Protein AF-A0A2H0XYW6-F1 (afdb_monomer)

Structure (mmCIF, N/CA/C/O backbone):
data_AF-A0A2H0XYW6-F1
#
_entry.id   AF-A0A2H0XY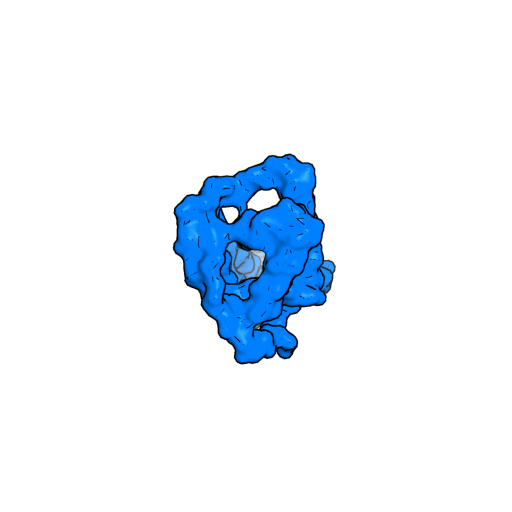W6-F1
#
loop_
_atom_site.group_PDB
_atom_site.id
_atom_site.type_symbol
_atom_site.label_atom_id
_atom_site.label_alt_id
_atom_site.label_comp_id
_atom_site.label_asym_id
_atom_site.label_entity_id
_atom_site.label_seq_id
_atom_site.pdbx_PDB_ins_code
_atom_site.Cartn_x
_atom_site.Cartn_y
_atom_site.Cartn_z
_atom_site.occupancy
_atom_site.B_iso_or_equiv
_atom_site.auth_seq_id
_atom_site.auth_comp_id
_atom_site.auth_asym_id
_atom_site.auth_atom_id
_atom_site.pdbx_PDB_model_num
ATOM 1 N N . MET A 1 1 ? -9.346 16.742 2.766 1.00 38.97 1 MET A N 1
ATOM 2 C CA . MET A 1 1 ? -9.693 15.310 2.895 1.00 38.97 1 MET A CA 1
ATOM 3 C C . MET A 1 1 ? -10.169 14.685 1.580 1.00 38.97 1 MET A C 1
ATOM 5 O O . MET A 1 1 ? -9.593 13.683 1.195 1.00 38.97 1 MET A O 1
ATOM 9 N N . LYS A 1 2 ? -11.076 15.315 0.807 1.00 29.72 2 LYS A N 1
ATOM 10 C CA . LYS A 1 2 ? -11.493 14.816 -0.529 1.00 29.72 2 LYS A CA 1
ATOM 11 C C . LYS A 1 2 ? -10.371 14.667 -1.575 1.00 29.72 2 LYS A C 1
ATOM 13 O O . LYS A 1 2 ? -10.446 13.784 -2.412 1.00 29.72 2 LYS A O 1
ATOM 18 N N . MET A 1 3 ? -9.311 15.482 -1.517 1.00 28.27 3 MET A N 1
ATOM 19 C CA . MET A 1 3 ? -8.249 15.471 -2.540 1.00 28.27 3 MET A CA 1
ATOM 20 C C . MET A 1 3 ? -7.348 14.225 -2.510 1.00 28.27 3 MET A C 1
ATOM 22 O O . MET A 1 3 ? -6.860 13.827 -3.558 1.00 28.27 3 MET A O 1
ATOM 26 N N . THR A 1 4 ? -7.118 13.604 -1.349 1.00 33.38 4 THR A N 1
ATOM 27 C CA . THR A 1 4 ? -6.230 12.432 -1.203 1.00 33.38 4 THR A CA 1
ATOM 28 C C . THR A 1 4 ? -6.971 11.106 -1.377 1.00 33.38 4 THR A C 1
ATOM 30 O O . THR A 1 4 ? -6.433 10.198 -2.007 1.00 33.38 4 THR A O 1
ATOM 33 N N . GLU A 1 5 ? -8.231 11.021 -0.934 1.00 36.78 5 GLU A N 1
ATOM 34 C CA . GLU A 1 5 ? -9.111 9.888 -1.260 1.00 36.78 5 GLU A CA 1
ATOM 35 C C . GLU A 1 5 ? -9.434 9.826 -2.759 1.00 36.78 5 GLU A C 1
ATOM 37 O O . GLU A 1 5 ? -9.420 8.737 -3.334 1.00 36.78 5 GLU A O 1
ATOM 42 N N . ASP A 1 6 ? -9.638 10.974 -3.422 1.00 36.78 6 ASP A N 1
ATOM 43 C CA . ASP A 1 6 ? -9.831 11.013 -4.878 1.00 36.78 6 ASP A CA 1
ATOM 44 C C . ASP A 1 6 ? -8.567 10.602 -5.641 1.00 36.78 6 ASP 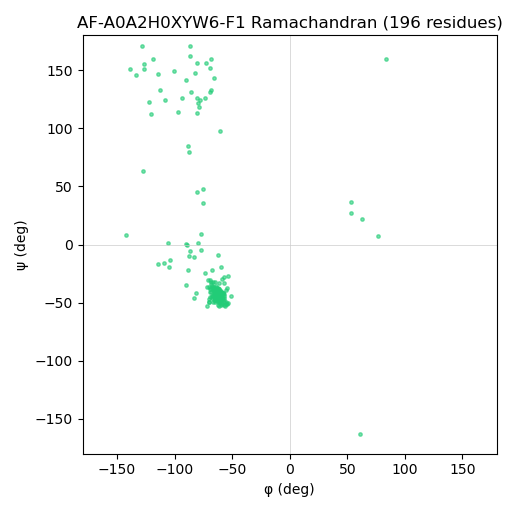A C 1
ATOM 46 O O . ASP A 1 6 ? -8.668 9.987 -6.698 1.00 36.78 6 ASP A O 1
ATOM 50 N N . ILE A 1 7 ? -7.369 10.890 -5.126 1.00 41.97 7 ILE A N 1
ATOM 51 C CA . ILE A 1 7 ? -6.126 10.465 -5.779 1.00 41.97 7 ILE A CA 1
ATOM 52 C C . ILE A 1 7 ? -5.969 8.942 -5.671 1.00 41.97 7 ILE A C 1
ATOM 54 O O . ILE A 1 7 ? -5.797 8.292 -6.695 1.00 41.97 7 ILE A O 1
ATOM 58 N N . GLY A 1 8 ? -6.118 8.344 -4.485 1.00 40.03 8 GLY A N 1
ATOM 59 C CA . GLY A 1 8 ? -5.972 6.892 -4.309 1.00 40.03 8 GLY A CA 1
ATOM 60 C C . GLY A 1 8 ? -7.069 6.061 -4.992 1.00 40.03 8 GLY A C 1
ATOM 61 O O . GLY A 1 8 ? -6.768 5.082 -5.675 1.00 40.03 8 GLY A O 1
ATOM 62 N N . LYS A 1 9 ? -8.345 6.460 -4.864 1.00 42.50 9 LYS A N 1
ATOM 63 C CA . LYS A 1 9 ? -9.491 5.708 -5.416 1.00 42.50 9 LYS A CA 1
ATOM 64 C C . LYS A 1 9 ? -9.860 6.075 -6.859 1.00 42.50 9 LYS A C 1
ATOM 66 O O . LYS A 1 9 ? -10.474 5.237 -7.518 1.00 42.50 9 LYS A O 1
ATOM 71 N N . ASN A 1 10 ? -9.505 7.258 -7.384 1.00 42.50 10 ASN A N 1
ATOM 72 C CA . ASN A 1 10 ? -9.762 7.610 -8.795 1.00 42.50 10 ASN A CA 1
ATOM 73 C C . ASN A 1 10 ? -8.524 7.554 -9.707 1.00 42.50 10 ASN A C 1
ATOM 75 O O . ASN A 1 10 ? -8.720 7.513 -10.919 1.00 42.50 10 ASN A O 1
ATOM 79 N N . MET A 1 11 ? -7.279 7.466 -9.204 1.00 46.41 11 MET A N 1
ATOM 80 C CA . MET A 1 11 ? -6.125 7.159 -10.081 1.00 46.41 11 MET A CA 1
ATOM 81 C C . MET A 1 11 ? -6.162 5.733 -10.646 1.00 46.41 11 MET A C 1
ATOM 83 O O . MET A 1 11 ? -5.540 5.472 -11.672 1.00 46.41 11 MET A O 1
ATOM 87 N N . LEU A 1 12 ? -6.882 4.817 -9.990 1.00 45.91 12 LEU A N 1
ATOM 88 C CA . LEU A 1 12 ? -6.867 3.384 -10.297 1.00 45.91 12 LEU A CA 1
ATOM 89 C C . LEU A 1 12 ? -8.126 2.878 -11.019 1.00 45.91 12 LEU A C 1
ATOM 91 O O . LEU A 1 12 ? -8.211 1.683 -11.301 1.00 45.91 12 LEU A O 1
ATOM 95 N N . ARG A 1 13 ? -9.113 3.733 -11.337 1.00 43.59 13 ARG A N 1
ATOM 96 C CA . ARG A 1 13 ? -10.310 3.265 -12.061 1.00 43.59 13 ARG A CA 1
ATOM 97 C C . ARG A 1 13 ? -10.004 3.113 -13.556 1.00 43.59 13 ARG A C 1
ATOM 99 O O . ARG A 1 13 ? -9.732 4.117 -14.214 1.00 43.59 13 ARG A O 1
ATOM 106 N N . PRO A 1 14 ? -10.110 1.904 -14.137 1.00 41.88 14 PRO A N 1
ATOM 107 C CA . PRO A 1 14 ? -9.799 1.658 -15.541 1.00 41.88 14 PRO A CA 1
ATOM 108 C C . PRO A 1 14 ? -10.948 2.067 -16.478 1.00 41.88 14 PRO A C 1
ATOM 110 O O . PRO A 1 14 ? -11.309 1.313 -17.377 1.00 41.88 14 PRO A O 1
ATOM 113 N N . ASN A 1 15 ? -11.557 3.242 -16.292 1.00 41.22 15 ASN A N 1
ATOM 114 C CA . ASN A 1 15 ? -12.785 3.552 -17.028 1.00 41.22 15 ASN A CA 1
ATOM 115 C C . ASN A 1 15 ? -12.591 4.086 -18.452 1.00 41.22 15 ASN A C 1
ATOM 117 O O . ASN A 1 15 ? -13.570 4.088 -19.186 1.00 41.22 15 ASN A O 1
ATOM 121 N N . GLU A 1 16 ? -11.382 4.452 -18.905 1.00 47.38 16 GLU A N 1
ATOM 122 C CA . GLU A 1 16 ? -11.255 5.052 -20.253 1.00 47.38 16 GLU A CA 1
ATOM 123 C C . GLU A 1 16 ? -10.027 4.669 -21.095 1.00 47.38 16 GLU A C 1
ATOM 125 O O . GLU A 1 16 ? -9.845 5.213 -22.182 1.00 47.38 16 GLU A O 1
ATOM 130 N N . ILE A 1 17 ? -9.187 3.706 -20.697 1.00 50.59 17 ILE A N 1
ATOM 131 C CA . ILE A 1 17 ? -7.927 3.456 -21.432 1.00 50.59 17 ILE A CA 1
ATOM 132 C C . ILE A 1 17 ? -7.781 1.991 -21.836 1.00 50.59 17 ILE A C 1
ATOM 134 O O . ILE A 1 17 ? -6.847 1.292 -21.461 1.00 50.59 17 ILE A O 1
ATOM 138 N N . ILE A 1 18 ? -8.699 1.511 -22.679 1.00 48.53 18 ILE A N 1
ATOM 139 C CA . ILE A 1 18 ? -8.495 0.253 -23.407 1.00 48.53 18 ILE A CA 1
ATOM 140 C C . ILE A 1 18 ? -7.765 0.571 -24.714 1.00 48.53 18 ILE A C 1
ATOM 142 O O . ILE A 1 18 ? -8.356 0.690 -25.789 1.00 48.53 18 ILE A O 1
ATOM 146 N N . GLY A 1 19 ? -6.435 0.653 -24.638 1.00 52.69 19 GLY A N 1
ATOM 147 C CA . GLY A 1 19 ? -5.577 0.496 -25.810 1.00 52.69 19 GLY A CA 1
ATOM 148 C C . GLY A 1 19 ? -5.793 -0.905 -26.397 1.00 52.69 19 GLY A C 1
ATOM 149 O O . GLY A 1 19 ? -5.241 -1.896 -25.906 1.00 52.69 19 GLY A O 1
ATOM 150 N N . LYS A 1 20 ? -6.634 -1.010 -27.437 1.00 56.12 20 LYS A N 1
ATOM 151 C CA . LYS A 1 20 ? -7.154 -2.284 -27.983 1.00 56.12 20 LYS A CA 1
ATOM 152 C C . LYS A 1 20 ? -6.091 -3.237 -28.557 1.00 56.12 20 LYS A C 1
ATOM 154 O O . LYS A 1 20 ? -6.419 -4.378 -28.863 1.00 56.12 20 LYS A O 1
ATOM 159 N N . ARG A 1 21 ? -4.821 -2.830 -28.701 1.00 75.50 21 ARG A N 1
ATOM 160 C CA . ARG A 1 21 ? -3.745 -3.696 -29.226 1.00 75.50 21 ARG A CA 1
ATOM 161 C C . ARG A 1 21 ? -2.617 -3.870 -28.210 1.00 75.50 21 ARG A C 1
ATOM 163 O O . ARG A 1 21 ? -1.879 -2.930 -27.917 1.00 75.50 21 ARG A O 1
ATOM 170 N N . SER A 1 22 ? -2.491 -5.093 -27.705 1.00 85.19 22 SER A N 1
ATOM 171 C CA . SER A 1 22 ? -1.389 -5.525 -26.845 1.00 85.19 22 SER A CA 1
ATOM 172 C C . SER A 1 22 ? -0.164 -5.899 -27.685 1.00 85.19 22 SER A C 1
ATOM 174 O O . SER A 1 22 ? -0.299 -6.398 -28.802 1.00 85.19 22 SER A O 1
ATOM 176 N N . VAL A 1 23 ? 1.032 -5.680 -27.147 1.00 90.81 23 VAL A N 1
ATOM 177 C CA . VAL A 1 23 ? 2.312 -6.067 -27.753 1.00 90.81 23 VAL A CA 1
ATOM 178 C C . VAL A 1 23 ? 3.200 -6.742 -26.719 1.00 90.81 23 VAL A C 1
ATOM 180 O O . VAL A 1 23 ? 3.177 -6.390 -25.540 1.00 90.81 23 VAL A O 1
ATOM 183 N N . ARG A 1 24 ? 3.992 -7.720 -27.167 1.00 92.19 24 ARG A N 1
ATOM 184 C CA . ARG A 1 24 ? 5.085 -8.283 -26.373 1.00 92.19 24 ARG A CA 1
ATOM 185 C C . ARG A 1 24 ? 6.323 -7.426 -26.575 1.00 92.19 24 ARG A C 1
ATOM 187 O O . ARG A 1 24 ? 6.695 -7.141 -27.709 1.00 92.19 24 ARG A O 1
ATOM 194 N N . THR A 1 25 ? 6.961 -7.044 -25.483 1.00 93.50 25 THR A N 1
ATOM 195 C CA . THR A 1 25 ? 8.241 -6.337 -25.503 1.00 93.50 25 THR A CA 1
ATOM 196 C C . THR A 1 25 ? 9.138 -6.895 -24.411 1.00 93.50 25 THR A C 1
ATOM 198 O O . THR A 1 25 ? 8.652 -7.382 -23.388 1.00 93.50 25 THR A O 1
ATOM 201 N N . THR A 1 26 ? 10.444 -6.831 -24.630 1.00 95.19 26 THR A N 1
ATOM 202 C CA . THR A 1 26 ? 11.446 -7.278 -23.665 1.00 95.19 26 THR A CA 1
ATOM 203 C C . THR A 1 26 ? 12.215 -6.075 -23.147 1.00 95.19 26 THR A C 1
ATOM 205 O O . THR A 1 26 ? 12.668 -5.240 -23.934 1.00 95.19 26 THR A O 1
ATOM 208 N N . PHE A 1 27 ? 12.364 -6.013 -21.828 1.00 95.31 27 PHE A N 1
ATOM 209 C CA . PHE A 1 27 ? 13.192 -5.031 -21.140 1.00 95.31 27 PHE A CA 1
ATOM 210 C C . PHE A 1 27 ? 14.365 -5.725 -20.458 1.00 95.31 27 PHE A C 1
ATOM 212 O O . PHE A 1 27 ? 14.227 -6.860 -19.981 1.00 95.31 27 PHE A O 1
ATOM 219 N N . LYS A 1 28 ? 15.508 -5.041 -20.395 1.00 96.56 28 LYS A N 1
ATOM 220 C CA . LYS A 1 28 ? 16.551 -5.385 -19.428 1.00 96.56 28 LYS A CA 1
ATOM 221 C C . LYS A 1 28 ? 16.190 -4.784 -18.076 1.00 96.56 28 LYS A C 1
ATOM 223 O O . LYS A 1 28 ? 15.935 -3.586 -17.980 1.00 96.56 28 LYS A O 1
ATOM 228 N N . ILE A 1 29 ? 16.149 -5.611 -17.044 1.00 95.75 29 ILE A N 1
ATOM 229 C CA . ILE A 1 29 ? 15.752 -5.212 -15.697 1.00 95.75 29 ILE A CA 1
ATOM 230 C C . ILE A 1 29 ? 16.815 -5.602 -14.678 1.00 95.75 29 ILE A C 1
ATOM 232 O O . ILE A 1 29 ? 17.593 -6.531 -14.906 1.00 95.75 29 ILE A O 1
ATOM 236 N N . SER A 1 30 ? 16.836 -4.885 -13.564 1.00 95.00 30 SER A N 1
ATOM 237 C CA . SER A 1 30 ? 17.577 -5.269 -12.370 1.00 95.00 30 SER A CA 1
ATOM 238 C C . SER A 1 30 ? 16.764 -6.185 -11.466 1.00 95.00 30 SER A C 1
ATOM 240 O O . SER A 1 30 ? 15.556 -6.372 -11.646 1.00 95.00 30 SER A O 1
ATOM 242 N N . GLU A 1 31 ? 17.432 -6.737 -10.457 1.00 94.25 31 GLU A N 1
ATOM 243 C CA . GLU A 1 31 ? 16.782 -7.527 -9.410 1.00 94.25 31 GLU A CA 1
ATOM 244 C C . GLU A 1 31 ? 15.784 -6.691 -8.604 1.00 94.25 31 GLU A C 1
ATOM 246 O O . GLU A 1 31 ? 14.660 -7.130 -8.383 1.00 94.25 31 GLU A O 1
ATOM 251 N N . ILE A 1 32 ? 16.142 -5.441 -8.286 1.00 92.94 32 ILE A N 1
ATOM 252 C CA . ILE A 1 32 ? 15.278 -4.501 -7.556 1.00 92.94 32 ILE A CA 1
ATOM 253 C C . ILE A 1 32 ? 13.967 -4.277 -8.314 1.00 92.94 32 ILE A C 1
ATOM 255 O O . ILE A 1 32 ? 12.884 -4.314 -7.727 1.00 92.94 32 ILE A O 1
ATOM 259 N N . THR A 1 33 ? 14.043 -4.074 -9.630 1.00 94.94 33 THR A N 1
ATOM 260 C CA . THR A 1 33 ? 12.856 -3.919 -10.479 1.00 94.94 33 THR A CA 1
ATOM 261 C C . THR A 1 33 ? 12.040 -5.201 -10.542 1.00 94.94 33 THR A C 1
ATOM 263 O O . THR A 1 33 ? 10.813 -5.142 -10.492 1.00 94.94 33 THR A O 1
ATOM 266 N N . GLU A 1 34 ? 12.688 -6.362 -10.648 1.00 95.00 34 GLU A N 1
ATOM 267 C CA . GLU A 1 34 ? 11.990 -7.647 -10.657 1.00 95.00 34 GLU A CA 1
ATOM 268 C C . GLU A 1 34 ? 11.187 -7.862 -9.369 1.00 95.00 34 GLU A C 1
ATOM 270 O O . GLU A 1 34 ? 10.008 -8.217 -9.433 1.00 95.00 34 GLU A O 1
ATOM 275 N N . ASP A 1 35 ? 11.794 -7.598 -8.217 1.00 94.19 35 ASP A N 1
ATOM 276 C CA . ASP A 1 35 ? 11.129 -7.736 -6.925 1.00 94.19 35 ASP A CA 1
ATOM 277 C C . ASP A 1 35 ? 10.057 -6.667 -6.722 1.00 94.19 35 ASP A C 1
ATOM 279 O O . ASP A 1 35 ? 8.966 -6.972 -6.242 1.00 94.19 35 ASP A O 1
ATOM 283 N N . SER A 1 36 ? 10.294 -5.445 -7.200 1.00 93.88 36 SER A N 1
ATOM 284 C CA . SER A 1 36 ? 9.285 -4.385 -7.183 1.00 93.88 36 SER A CA 1
ATOM 285 C C . SER A 1 36 ? 8.046 -4.763 -7.992 1.00 93.88 36 SER A C 1
ATOM 287 O O . SER A 1 36 ? 6.933 -4.599 -7.502 1.00 93.88 36 SER A O 1
ATOM 289 N N . LEU A 1 37 ? 8.213 -5.340 -9.189 1.00 93.44 37 LEU A N 1
ATOM 290 C CA . LEU A 1 37 ? 7.092 -5.840 -9.994 1.00 93.44 37 LEU A CA 1
ATOM 291 C C . LEU A 1 37 ? 6.312 -6.938 -9.266 1.00 93.44 37 LEU A C 1
ATOM 293 O O . LEU A 1 37 ? 5.083 -6.916 -9.282 1.00 93.44 37 LEU A O 1
ATOM 297 N N . LYS A 1 38 ? 7.001 -7.891 -8.620 1.00 92.81 38 LYS A N 1
ATOM 298 C CA . LYS A 1 38 ? 6.335 -8.945 -7.835 1.00 92.81 38 LYS A CA 1
ATOM 299 C C . LYS A 1 38 ? 5.497 -8.337 -6.712 1.00 92.81 38 LYS A C 1
ATOM 301 O O . LYS A 1 38 ? 4.337 -8.715 -6.558 1.00 92.81 38 LYS A O 1
ATOM 306 N N . THR A 1 39 ? 6.064 -7.390 -5.966 1.00 91.44 39 THR A N 1
ATOM 307 C CA . THR A 1 39 ? 5.374 -6.708 -4.866 1.00 91.44 39 THR A CA 1
ATOM 308 C C . THR A 1 39 ? 4.162 -5.935 -5.366 1.00 91.44 39 THR A C 1
ATOM 310 O O . THR A 1 39 ? 3.068 -6.139 -4.849 1.00 91.44 39 THR A O 1
ATOM 313 N N . ILE A 1 40 ? 4.323 -5.119 -6.412 1.00 90.44 40 ILE A N 1
ATOM 314 C CA . ILE A 1 40 ? 3.239 -4.327 -7.005 1.00 90.44 40 ILE A CA 1
ATOM 315 C C . ILE A 1 40 ? 2.103 -5.235 -7.485 1.00 90.44 40 ILE A C 1
ATOM 317 O O . ILE A 1 40 ? 0.955 -5.027 -7.111 1.00 90.44 40 ILE A O 1
ATOM 321 N N . PHE A 1 41 ? 2.395 -6.269 -8.278 1.00 89.75 41 PHE A N 1
ATOM 322 C CA . PHE A 1 41 ? 1.344 -7.125 -8.840 1.00 89.75 41 PHE A CA 1
ATOM 323 C C . PHE A 1 41 ? 0.639 -7.973 -7.782 1.00 89.75 41 PHE A C 1
ATOM 325 O O . PHE A 1 41 ? -0.555 -8.237 -7.912 1.00 89.75 41 PHE A O 1
ATOM 332 N N . LYS A 1 42 ? 1.350 -8.380 -6.722 1.00 87.62 42 LYS A N 1
ATOM 333 C CA . LYS A 1 42 ? 0.743 -9.086 -5.590 1.00 87.62 42 LYS A CA 1
ATOM 334 C C . LYS A 1 42 ? -0.155 -8.157 -4.768 1.00 87.62 42 LYS A C 1
ATOM 336 O O . LYS A 1 42 ? -1.269 -8.550 -4.437 1.00 87.62 42 LYS A O 1
ATOM 341 N N . ARG A 1 43 ? 0.328 -6.955 -4.443 1.00 86.00 43 ARG A N 1
ATOM 342 C CA . ARG A 1 43 ? -0.367 -5.979 -3.590 1.00 86.00 43 ARG A CA 1
ATOM 343 C C . ARG A 1 43 ? -1.564 -5.357 -4.301 1.00 86.00 43 ARG A C 1
ATOM 345 O O . ARG A 1 43 ? -2.677 -5.420 -3.795 1.00 86.00 43 ARG A O 1
ATOM 352 N N . ASP A 1 44 ? -1.339 -4.818 -5.494 1.00 80.38 44 ASP A N 1
ATOM 353 C CA . ASP A 1 44 ? -2.329 -4.011 -6.214 1.00 80.38 44 ASP A CA 1
ATOM 354 C C . ASP A 1 44 ? -3.277 -4.895 -7.050 1.00 80.38 44 ASP A C 1
ATOM 356 O O . ASP A 1 44 ? -4.222 -4.398 -7.656 1.00 80.38 44 ASP A O 1
ATOM 360 N N . LYS A 1 45 ? -3.025 -6.216 -7.105 1.00 83.56 45 LYS A N 1
ATOM 361 C 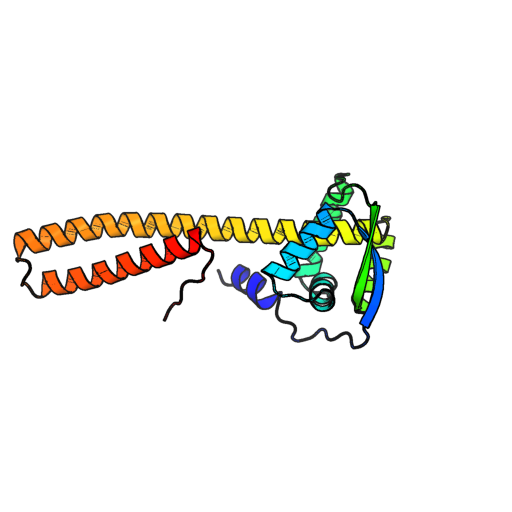CA . LYS A 1 45 ? -3.757 -7.201 -7.929 1.00 83.56 45 LYS A CA 1
ATOM 362 C C . LYS A 1 45 ? -3.834 -6.809 -9.415 1.00 83.56 45 LYS A C 1
ATOM 364 O O . LYS A 1 45 ? -4.753 -7.214 -10.125 1.00 83.56 45 LYS A O 1
ATOM 369 N N . LEU A 1 46 ? -2.850 -6.046 -9.890 1.00 82.50 46 LEU A N 1
ATOM 370 C CA . LEU A 1 46 ? -2.773 -5.554 -11.264 1.00 82.50 46 LEU A CA 1
ATOM 371 C C . LEU A 1 46 ? -2.022 -6.529 -12.167 1.00 82.50 46 LEU A C 1
ATOM 373 O O . LEU A 1 46 ? -0.982 -7.083 -11.801 1.00 82.50 46 LEU A O 1
ATOM 377 N N . LYS A 1 47 ? -2.495 -6.673 -13.406 1.00 86.62 47 LYS A N 1
ATOM 378 C CA . LYS A 1 47 ? -1.722 -7.320 -14.471 1.00 86.62 47 LYS A CA 1
ATOM 379 C C . LYS A 1 47 ? -0.715 -6.326 -15.062 1.00 86.62 47 LYS A C 1
ATOM 381 O O . LYS A 1 47 ? -0.977 -5.123 -15.072 1.00 86.62 47 LYS A O 1
ATOM 386 N N . PRO A 1 48 ? 0.391 -6.802 -15.672 1.00 85.25 48 PRO A N 1
ATOM 387 C CA . PRO A 1 48 ? 1.400 -5.925 -16.268 1.00 85.25 48 PRO A CA 1
ATOM 388 C C . PRO A 1 48 ? 0.821 -4.878 -17.225 1.00 85.25 48 PRO A C 1
ATOM 390 O O . PRO A 1 48 ? 1.185 -3.712 -17.151 1.00 85.25 48 PRO A O 1
ATOM 393 N N . LYS A 1 49 ? -0.111 -5.275 -18.099 1.00 87.88 49 LYS A N 1
ATOM 394 C CA . LYS A 1 49 ? -0.743 -4.353 -19.046 1.00 87.88 49 LYS A CA 1
ATOM 395 C C . LYS A 1 49 ? -1.490 -3.219 -18.336 1.00 87.88 49 LYS A C 1
ATOM 397 O O . LYS A 1 49 ? -1.275 -2.069 -18.685 1.00 87.88 49 LYS A O 1
ATOM 402 N N . GLU A 1 50 ? -2.324 -3.547 -17.352 1.00 84.94 50 GLU A N 1
ATOM 403 C CA . GLU A 1 50 ? -3.136 -2.572 -16.607 1.00 84.94 50 GLU A CA 1
ATOM 404 C C . GLU A 1 50 ? -2.242 -1.588 -15.854 1.00 84.94 50 GLU A C 1
ATOM 406 O O . GLU A 1 50 ? -2.421 -0.380 -15.955 1.00 84.94 50 GLU A O 1
ATOM 411 N N . PHE A 1 51 ? -1.215 -2.109 -15.184 1.00 87.69 51 PHE A N 1
ATOM 412 C CA . PHE A 1 51 ? -0.219 -1.307 -14.485 1.00 87.69 51 PHE A CA 1
ATOM 413 C C . PHE A 1 51 ? 0.464 -0.279 -15.402 1.00 87.69 51 PHE A C 1
ATOM 415 O O . PHE A 1 51 ? 0.495 0.912 -15.093 1.00 87.69 51 PHE A O 1
ATOM 422 N N . PHE A 1 52 ? 0.978 -0.713 -16.558 1.00 88.50 52 PHE A N 1
ATOM 423 C CA . PHE A 1 52 ? 1.635 0.206 -17.492 1.00 88.50 52 PHE A CA 1
ATOM 424 C C . PHE A 1 52 ? 0.653 1.105 -18.242 1.00 88.50 52 PHE A C 1
ATOM 426 O O . PHE A 1 52 ? 1.053 2.181 -18.679 1.00 88.50 52 PHE A O 1
ATOM 433 N N . ASP A 1 53 ? -0.606 0.710 -18.406 1.00 86.44 53 ASP A N 1
ATOM 434 C CA . ASP A 1 53 ? -1.632 1.588 -18.971 1.00 86.44 53 ASP A CA 1
ATOM 435 C C . ASP A 1 53 ? -1.959 2.725 -17.992 1.00 86.44 53 ASP A C 1
ATOM 437 O O . ASP A 1 53 ? -2.027 3.877 -18.413 1.00 86.44 53 ASP A O 1
ATOM 441 N N . ILE A 1 54 ? -2.050 2.441 -16.688 1.00 81.62 54 ILE A N 1
ATOM 442 C CA . ILE A 1 54 ? -2.235 3.462 -15.644 1.00 81.62 54 ILE A CA 1
ATOM 443 C C . ILE A 1 54 ? -1.046 4.425 -15.632 1.00 81.62 54 ILE A C 1
ATOM 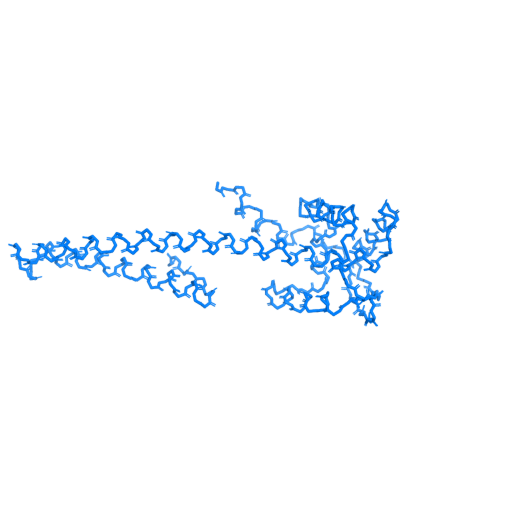445 O O . ILE A 1 54 ? -1.234 5.634 -15.758 1.00 81.62 54 ILE A O 1
ATOM 449 N N . ILE A 1 55 ? 0.184 3.914 -15.550 1.00 83.38 55 ILE A N 1
ATOM 450 C CA . ILE A 1 55 ? 1.366 4.775 -15.399 1.00 83.38 55 ILE A CA 1
ATOM 451 C C . ILE A 1 55 ? 1.699 5.555 -16.671 1.00 83.38 55 ILE A C 1
ATOM 453 O O . ILE A 1 55 ? 2.146 6.694 -16.588 1.00 83.38 55 ILE A O 1
ATOM 457 N N . CYS A 1 56 ? 1.508 4.966 -17.850 1.00 84.00 56 CYS A N 1
ATOM 458 C CA . CYS A 1 56 ? 1.835 5.624 -19.117 1.00 84.00 56 CYS A CA 1
ATOM 459 C C . CYS A 1 56 ? 0.666 6.427 -19.707 1.00 84.00 56 CYS A C 1
ATOM 461 O O . CYS A 1 56 ? 0.807 6.995 -20.791 1.00 84.00 56 CYS A O 1
ATOM 463 N N . SER A 1 57 ? -0.489 6.459 -19.039 1.00 77.62 57 SER A N 1
ATOM 464 C CA . SER A 1 57 ? -1.620 7.296 -19.443 1.00 77.62 57 SER A CA 1
ATOM 465 C C . SER A 1 57 ? -1.326 8.784 -19.257 1.00 77.62 57 SER A C 1
ATOM 467 O O . SER A 1 57 ? -0.500 9.160 -18.438 1.00 77.62 57 SER A O 1
ATOM 469 N N . SER A 1 58 ? -2.049 9.672 -19.939 1.00 65.25 58 SER A N 1
ATOM 470 C CA . SER A 1 58 ? -2.013 11.125 -19.676 1.00 65.25 58 SER A CA 1
ATOM 471 C C . SER A 1 58 ? -2.781 11.520 -18.401 1.00 65.25 58 SER A C 1
ATOM 473 O O . SER A 1 58 ? -3.456 12.544 -18.369 1.00 65.25 58 SER A O 1
ATOM 475 N N . SER A 1 59 ? -2.748 10.680 -17.366 1.00 69.25 59 SER A N 1
ATOM 476 C CA . SER A 1 59 ? -3.381 10.961 -16.079 1.00 69.25 59 SER A CA 1
ATOM 477 C C . SER A 1 59 ? -2.447 11.758 -15.168 1.00 69.25 59 SER A C 1
ATOM 479 O O . SER A 1 59 ? -1.228 11.736 -15.321 1.00 69.25 59 SER A O 1
ATOM 481 N N . LYS A 1 60 ? -3.005 12.391 -14.130 1.00 72.06 60 LYS A N 1
ATOM 482 C CA . LYS A 1 60 ? -2.212 13.031 -13.062 1.00 72.06 60 LYS A CA 1
ATOM 483 C C . LYS A 1 60 ? -1.187 12.074 -12.430 1.00 72.06 60 LYS A C 1
ATOM 485 O O . LYS A 1 60 ? -0.157 12.520 -11.937 1.00 72.06 60 LYS A O 1
ATOM 490 N N . ALA A 1 61 ? -1.454 10.763 -12.447 1.00 67.12 61 ALA A N 1
ATOM 491 C CA . ALA A 1 61 ? -0.553 9.750 -11.902 1.00 67.12 61 ALA A CA 1
ATOM 492 C C . ALA A 1 61 ? 0.764 9.697 -12.682 1.00 67.12 61 ALA A C 1
ATOM 494 O O . ALA A 1 61 ? 1.843 9.656 -12.088 1.00 67.12 61 ALA A O 1
ATOM 495 N N . SER A 1 62 ? 0.683 9.755 -14.013 1.00 73.00 62 SER A N 1
ATOM 496 C CA . SER A 1 62 ? 1.869 9.728 -14.861 1.00 73.00 62 SER A CA 1
ATOM 497 C C . SER A 1 62 ? 2.707 10.987 -14.710 1.00 73.00 62 SER A C 1
ATOM 499 O O . SER A 1 62 ? 3.928 10.891 -14.701 1.00 73.00 62 SER A O 1
ATOM 501 N N . GLU A 1 63 ? 2.084 12.152 -14.522 1.00 79.75 63 GLU A N 1
ATOM 502 C CA . GLU A 1 63 ? 2.799 13.410 -14.293 1.00 79.75 63 GLU A CA 1
ATOM 503 C C . GLU A 1 63 ? 3.618 13.370 -13.001 1.00 79.75 63 GLU A C 1
ATOM 505 O O . GLU A 1 63 ? 4.796 13.736 -13.009 1.00 79.75 63 GLU A O 1
ATOM 510 N N . VAL A 1 64 ? 3.030 12.862 -11.912 1.00 78.75 64 VAL A N 1
ATOM 511 C CA . VAL A 1 64 ? 3.732 12.690 -10.631 1.00 78.75 64 VAL A CA 1
ATOM 512 C C . VAL A 1 64 ? 4.904 11.723 -10.792 1.00 78.75 64 VAL A C 1
ATOM 514 O O . VAL A 1 64 ? 6.033 12.056 -10.430 1.00 78.75 64 VAL A O 1
ATOM 517 N N . ILE A 1 65 ? 4.670 10.555 -11.397 1.00 78.69 65 ILE A N 1
ATOM 518 C CA . ILE A 1 65 ? 5.714 9.544 -11.613 1.00 78.69 65 ILE A CA 1
ATOM 519 C C . ILE A 1 65 ? 6.824 10.091 -12.517 1.00 78.69 65 ILE A C 1
ATOM 521 O O . ILE A 1 65 ? 8.002 9.920 -12.215 1.00 78.69 65 ILE A O 1
ATOM 525 N N . LEU A 1 66 ? 6.482 10.809 -13.588 1.00 81.19 66 LEU A N 1
ATOM 526 C CA . LEU A 1 66 ? 7.450 11.470 -14.464 1.00 81.19 66 LEU A CA 1
ATOM 527 C C . LEU A 1 66 ? 8.263 12.539 -13.729 1.00 81.19 66 LEU A C 1
ATOM 529 O O . LEU A 1 66 ? 9.457 12.673 -13.995 1.00 81.19 66 LEU A O 1
ATOM 533 N N . GLY A 1 67 ? 7.649 13.286 -12.809 1.00 83.12 67 GLY A N 1
ATOM 534 C CA . GLY A 1 67 ? 8.350 14.227 -11.935 1.00 83.12 67 GLY A CA 1
ATOM 535 C C . GLY A 1 67 ? 9.401 13.529 -11.069 1.00 83.12 67 GLY A C 1
ATOM 536 O O . GLY A 1 67 ? 10.552 13.968 -11.025 1.00 83.12 67 GLY A O 1
ATOM 537 N N . TYR A 1 68 ? 9.037 12.396 -10.462 1.00 78.12 68 TYR A N 1
ATOM 538 C CA . TYR A 1 68 ? 9.968 11.553 -9.706 1.00 78.12 68 TYR A CA 1
ATOM 539 C C . TYR A 1 68 ? 11.092 10.998 -10.586 1.00 78.12 68 TYR A C 1
ATOM 541 O O . TYR A 1 68 ? 12.259 11.149 -10.234 1.00 78.12 68 TYR A O 1
ATOM 549 N N . ILE A 1 69 ? 10.764 10.442 -11.757 1.00 82.44 69 ILE A N 1
ATOM 550 C CA . ILE A 1 69 ? 11.741 9.921 -12.726 1.00 82.44 69 ILE A CA 1
ATOM 551 C C . ILE A 1 69 ? 12.760 11.004 -13.094 1.00 82.44 69 ILE A C 1
ATOM 553 O O . ILE A 1 69 ? 13.965 10.764 -13.033 1.00 82.44 69 ILE A O 1
ATOM 557 N N . LYS A 1 70 ? 12.294 12.210 -13.448 1.00 84.44 70 LYS A N 1
ATOM 558 C CA . LYS A 1 70 ? 13.170 13.339 -13.791 1.00 84.44 70 LYS A CA 1
ATOM 559 C C . LYS A 1 70 ? 14.105 13.687 -12.638 1.00 84.44 70 LYS A C 1
ATOM 561 O O . LYS A 1 70 ? 15.297 13.848 -12.866 1.00 84.44 70 LYS A O 1
ATOM 566 N N . LYS A 1 71 ? 13.588 13.761 -11.409 1.00 82.12 71 LYS A N 1
ATOM 567 C CA . LYS A 1 71 ? 14.397 14.046 -10.217 1.00 82.12 71 LYS A CA 1
ATOM 568 C C . LYS A 1 71 ? 15.453 12.962 -9.975 1.00 82.12 71 LYS A C 1
ATOM 570 O O . LYS A 1 71 ? 16.605 13.295 -9.719 1.00 82.12 71 LYS A O 1
ATOM 575 N N . SER A 1 72 ? 15.092 11.685 -10.107 1.00 79.25 72 SER A N 1
ATOM 576 C CA . SER A 1 72 ? 16.026 10.562 -9.957 1.00 79.25 72 SER A CA 1
ATOM 577 C C . SER A 1 72 ? 17.145 10.582 -11.002 1.00 79.25 72 SER A C 1
ATOM 579 O O . SER A 1 72 ? 18.304 10.359 -10.648 1.00 79.25 72 SER A O 1
ATOM 581 N N . ILE A 1 73 ? 16.819 10.895 -12.262 1.00 79.12 73 ILE A N 1
ATOM 582 C CA . ILE A 1 73 ? 17.806 11.031 -13.345 1.00 79.12 73 ILE A CA 1
ATOM 583 C C . ILE A 1 73 ? 18.721 12.236 -13.092 1.00 79.12 73 ILE A C 1
ATOM 585 O O . ILE A 1 73 ? 19.939 12.090 -13.140 1.00 79.12 73 ILE A O 1
ATOM 589 N N . SER A 1 74 ? 18.159 13.409 -12.782 1.00 80.00 74 SER A N 1
ATOM 590 C CA . SER A 1 74 ? 18.937 14.633 -12.537 1.00 80.00 74 SER A CA 1
ATOM 591 C C . SER A 1 74 ? 19.897 14.506 -11.357 1.00 80.00 74 SER A C 1
ATOM 593 O O . SER A 1 74 ? 20.983 15.073 -11.389 1.00 80.00 74 SER A O 1
ATOM 595 N N . ASN A 1 75 ? 19.521 13.741 -10.333 1.00 77.69 75 ASN A N 1
ATOM 596 C CA . ASN A 1 75 ? 20.362 13.505 -9.162 1.00 77.69 75 ASN A CA 1
ATOM 597 C C . ASN A 1 75 ? 21.458 12.449 -9.403 1.00 77.69 75 ASN A C 1
ATOM 599 O O . ASN A 1 75 ? 22.184 12.123 -8.469 1.00 77.69 75 ASN A O 1
ATOM 603 N N . GLY A 1 76 ? 21.560 11.878 -10.613 1.00 67.06 76 GLY A N 1
ATOM 604 C CA . GLY A 1 76 ? 22.544 10.839 -10.938 1.00 67.06 76 GLY A CA 1
ATOM 605 C C . GLY A 1 76 ? 22.366 9.559 -10.121 1.00 67.06 76 GLY A C 1
ATOM 606 O O . GLY A 1 76 ? 23.315 8.809 -9.922 1.00 67.06 76 GLY A O 1
ATOM 607 N N . SER A 1 77 ? 21.165 9.333 -9.588 1.00 62.44 77 SER A N 1
ATOM 608 C CA . SER A 1 77 ? 20.915 8.220 -8.683 1.00 62.44 77 SER A CA 1
ATOM 609 C C . SER A 1 77 ? 20.715 6.927 -9.478 1.00 62.44 77 SER A C 1
ATOM 611 O O . SER A 1 77 ? 19.713 6.770 -10.178 1.00 62.44 77 SER A O 1
ATOM 613 N N . ASP A 1 78 ? 21.641 5.974 -9.344 1.00 68.12 78 ASP A N 1
ATOM 614 C CA . ASP A 1 78 ? 21.521 4.618 -9.906 1.00 68.12 78 ASP A CA 1
ATOM 615 C C . ASP A 1 78 ? 20.538 3.759 -9.090 1.00 68.12 78 ASP A C 1
ATOM 617 O O . ASP A 1 78 ? 20.796 2.606 -8.743 1.00 68.12 78 ASP A O 1
ATOM 621 N N . ILE A 1 79 ? 19.356 4.311 -8.790 1.00 75.50 79 ILE A N 1
ATOM 622 C CA . ILE A 1 79 ? 18.307 3.625 -8.019 1.00 75.50 79 ILE A CA 1
ATOM 623 C C . ILE A 1 79 ? 17.837 2.333 -8.688 1.00 75.50 79 ILE A C 1
ATOM 625 O O . ILE A 1 79 ? 17.236 1.481 -8.043 1.00 75.50 79 ILE A O 1
ATOM 629 N N . TYR A 1 80 ? 18.092 2.199 -9.989 1.00 77.88 80 TYR A N 1
ATOM 630 C CA . TYR A 1 80 ? 17.697 1.056 -10.791 1.00 77.88 80 TYR A CA 1
ATOM 631 C C . TYR A 1 80 ? 18.717 -0.085 -10.773 1.00 77.88 80 TYR A C 1
ATOM 633 O O . TYR A 1 80 ? 18.363 -1.168 -11.227 1.00 77.88 80 TYR A O 1
ATOM 641 N N . GLY A 1 81 ? 19.927 0.101 -10.235 1.00 84.25 81 GLY A N 1
ATOM 642 C CA . GLY A 1 81 ? 20.944 -0.950 -10.124 1.00 84.25 81 GLY A CA 1
ATOM 643 C C . GLY A 1 81 ? 21.407 -1.549 -11.463 1.00 84.25 81 GLY A C 1
ATOM 644 O O . GLY A 1 81 ? 21.205 -0.988 -12.541 1.00 84.25 81 GLY A O 1
ATOM 645 N N . VAL A 1 82 ? 22.046 -2.723 -11.405 1.00 87.69 82 VAL A N 1
ATOM 646 C CA . VAL A 1 82 ? 22.625 -3.386 -12.588 1.00 87.69 82 VAL A CA 1
ATOM 647 C C . VAL A 1 82 ? 21.544 -4.080 -13.425 1.00 87.69 82 VAL A C 1
ATOM 649 O O . VAL A 1 82 ? 20.830 -4.957 -12.944 1.00 87.69 82 VAL A O 1
ATOM 652 N N . LEU A 1 83 ? 21.459 -3.731 -14.713 1.00 91.06 83 LEU A N 1
ATOM 653 C CA . LEU A 1 83 ? 20.478 -4.275 -15.661 1.00 91.06 83 LEU A CA 1
ATOM 654 C C . LEU A 1 83 ? 20.973 -5.571 -16.333 1.00 91.06 83 LEU A C 1
ATOM 656 O O . LEU A 1 83 ? 21.433 -5.553 -17.479 1.00 91.06 83 LEU A O 1
ATOM 660 N N . ASN A 1 84 ? 20.880 -6.704 -15.636 1.00 91.44 84 ASN A N 1
ATOM 661 C CA . ASN A 1 84 ? 21.413 -7.996 -16.100 1.00 91.44 84 ASN A CA 1
ATOM 662 C C . ASN A 1 84 ? 20.346 -9.032 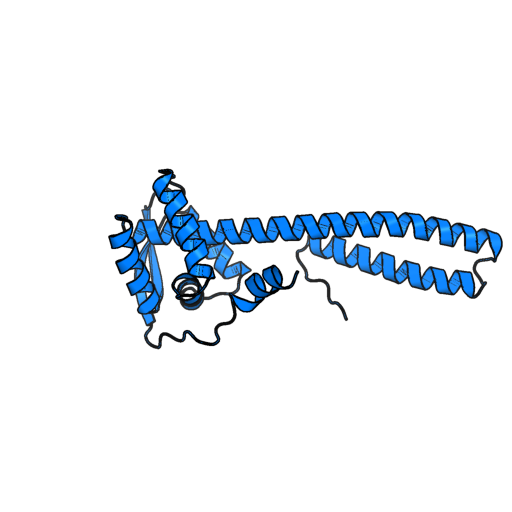-16.511 1.00 91.44 84 ASN A C 1
ATOM 664 O O . ASN A 1 84 ? 20.674 -9.989 -17.215 1.00 91.44 84 ASN A O 1
ATOM 668 N N . LYS A 1 85 ? 19.073 -8.854 -16.138 1.00 92.69 85 LYS A N 1
ATOM 669 C CA . LYS A 1 85 ? 17.989 -9.803 -16.444 1.00 92.69 85 LYS A CA 1
ATOM 670 C C . LYS A 1 85 ? 17.161 -9.339 -17.634 1.00 92.69 85 LYS A C 1
ATOM 672 O O . LYS A 1 85 ? 16.988 -8.148 -17.855 1.00 92.69 85 LYS A O 1
ATOM 677 N N . ARG A 1 86 ? 16.601 -10.274 -18.406 1.00 95.50 86 ARG A N 1
ATOM 678 C CA . ARG A 1 86 ? 15.650 -9.976 -19.491 1.00 95.50 86 ARG A CA 1
ATOM 679 C C . ARG A 1 86 ? 14.249 -10.412 -19.091 1.00 95.50 86 ARG A C 1
ATOM 681 O O . ARG A 1 86 ? 14.031 -11.586 -18.807 1.00 95.50 86 ARG A O 1
ATOM 688 N N . LYS A 1 87 ? 13.287 -9.490 -19.134 1.00 94.81 87 LYS A N 1
ATOM 689 C CA . LYS A 1 87 ? 11.878 -9.778 -18.848 1.00 94.81 87 LYS A CA 1
ATOM 690 C C . LYS A 1 87 ? 11.009 -9.396 -20.034 1.00 94.81 87 LYS A C 1
ATOM 692 O O . LYS A 1 87 ? 11.006 -8.245 -20.465 1.00 94.81 87 LYS A O 1
ATOM 697 N N . THR A 1 88 ? 10.265 -10.368 -20.551 1.00 95.12 88 THR A N 1
ATOM 698 C CA . THR A 1 88 ? 9.272 -10.142 -21.605 1.00 95.12 88 THR A CA 1
ATOM 699 C C . THR A 1 88 ? 7.905 -9.923 -20.975 1.00 95.12 88 THR A C 1
ATOM 701 O O . THR A 1 88 ? 7.446 -10.747 -20.187 1.00 95.12 88 THR A O 1
ATOM 704 N N . LEU A 1 89 ? 7.256 -8.817 -21.326 1.00 92.94 89 LEU A N 1
ATOM 705 C CA . LEU A 1 89 ? 5.957 -8.407 -20.799 1.00 92.94 89 LEU A CA 1
ATOM 706 C C . LEU A 1 89 ? 4.986 -8.125 -21.944 1.00 92.94 89 LEU A C 1
ATOM 708 O O . LEU A 1 89 ? 5.386 -7.726 -23.040 1.00 92.94 89 LEU A O 1
ATOM 712 N N . VAL A 1 90 ? 3.698 -8.330 -21.674 1.00 92.38 90 VAL A N 1
ATOM 713 C CA . VAL A 1 90 ? 2.608 -7.912 -22.559 1.00 92.38 90 VAL A CA 1
ATOM 714 C 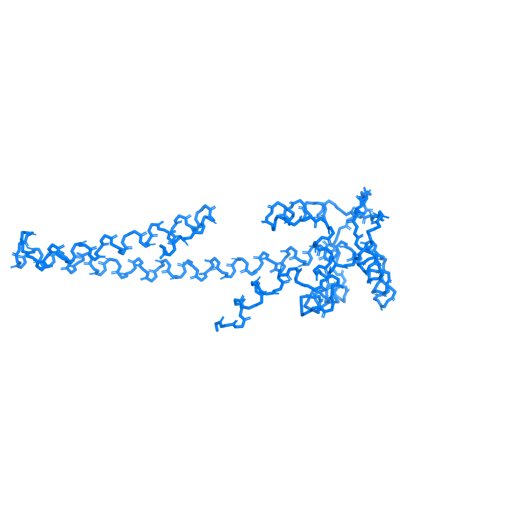C . VAL A 1 90 ? 2.084 -6.573 -22.049 1.00 92.38 90 VAL A C 1
ATOM 716 O O . VAL A 1 90 ? 1.525 -6.517 -20.956 1.00 92.38 90 VAL A O 1
ATOM 719 N N . ILE A 1 91 ? 2.262 -5.513 -22.835 1.00 91.38 91 ILE A N 1
ATOM 720 C CA . ILE A 1 91 ? 1.811 -4.146 -22.520 1.00 91.38 91 ILE A CA 1
ATOM 721 C C . ILE A 1 91 ? 0.991 -3.581 -23.683 1.00 91.38 91 ILE A C 1
ATOM 723 O O . ILE A 1 91 ? 0.924 -4.199 -24.752 1.00 91.38 91 ILE A O 1
ATOM 727 N N . SER A 1 92 ? 0.342 -2.429 -23.519 1.00 89.88 92 SER A N 1
ATOM 728 C CA . SER A 1 92 ? -0.304 -1.773 -24.657 1.00 89.88 92 SER A CA 1
ATOM 729 C C . SER A 1 92 ? 0.722 -1.143 -25.605 1.00 89.88 92 SER A C 1
ATOM 731 O O . SER A 1 92 ? 1.843 -0.792 -25.223 1.00 89.88 92 SER A O 1
ATOM 733 N N . LYS A 1 93 ? 0.327 -0.961 -26.872 1.00 88.56 93 LYS A N 1
ATOM 734 C CA . LYS A 1 93 ? 1.124 -0.169 -27.825 1.00 88.56 93 LYS A CA 1
ATOM 735 C C . LYS A 1 93 ? 1.383 1.254 -27.328 1.00 88.56 93 LYS A C 1
ATOM 737 O O . LYS A 1 93 ? 2.450 1.789 -27.608 1.00 88.56 93 LYS A O 1
ATOM 742 N N . ASN A 1 94 ? 0.439 1.830 -26.587 1.00 87.62 94 ASN A N 1
ATOM 743 C CA . ASN A 1 94 ? 0.550 3.187 -26.063 1.00 87.62 94 ASN A CA 1
ATOM 744 C C . ASN A 1 94 ? 1.631 3.267 -24.983 1.00 87.62 94 ASN A C 1
ATOM 746 O O . ASN A 1 94 ? 2.493 4.134 -25.074 1.00 87.62 94 ASN A O 1
ATOM 750 N N . SER A 1 95 ? 1.672 2.320 -24.039 1.00 90.56 95 SER A N 1
ATOM 751 C CA . SER A 1 95 ? 2.750 2.260 -23.045 1.00 90.56 95 SER A CA 1
ATOM 752 C C . SER A 1 95 ? 4.115 2.058 -23.702 1.00 90.56 95 SER A C 1
ATOM 754 O O . SER A 1 95 ? 5.087 2.709 -23.330 1.00 90.56 95 SER A O 1
ATOM 756 N N . LEU A 1 96 ? 4.209 1.203 -24.729 1.00 91.00 96 LEU A N 1
ATOM 757 C CA . LEU A 1 96 ? 5.465 1.041 -25.469 1.00 91.00 96 LEU A CA 1
ATOM 758 C C . LEU A 1 96 ? 5.890 2.343 -26.166 1.00 91.00 96 LEU A C 1
ATOM 760 O O . LEU A 1 96 ? 7.065 2.707 -26.123 1.00 91.00 96 LEU A O 1
ATOM 764 N N . HIS A 1 97 ? 4.944 3.039 -26.798 1.00 90.31 97 HIS A N 1
ATOM 765 C CA . HIS A 1 97 ? 5.195 4.329 -27.434 1.00 90.31 97 HIS A CA 1
ATOM 766 C C . HIS A 1 97 ? 5.659 5.375 -26.417 1.00 90.31 97 HIS A C 1
ATOM 768 O O . HIS A 1 97 ? 6.664 6.036 -26.661 1.00 90.31 97 HIS A O 1
ATOM 774 N N . PHE A 1 98 ? 5.003 5.448 -25.257 1.00 90.25 98 PHE A N 1
ATOM 775 C CA . PHE A 1 98 ? 5.394 6.308 -24.145 1.00 90.25 98 PHE A CA 1
ATOM 776 C C . PHE A 1 98 ? 6.846 6.066 -23.731 1.00 90.25 98 PHE A C 1
ATOM 778 O O . PHE A 1 98 ? 7.635 7.007 -23.685 1.00 90.25 98 PHE A O 1
ATOM 785 N N . PHE A 1 99 ? 7.233 4.807 -23.491 1.00 91.38 99 PHE A N 1
ATOM 786 C CA . PHE A 1 99 ? 8.607 4.487 -23.107 1.00 91.38 99 PHE A CA 1
ATOM 787 C C . PHE A 1 99 ? 9.611 4.865 -24.198 1.00 91.38 99 PHE A C 1
ATOM 789 O O . PHE A 1 99 ? 10.662 5.411 -23.878 1.00 91.38 99 PHE A O 1
ATOM 796 N N . ASN A 1 100 ? 9.297 4.625 -25.475 1.00 91.25 100 ASN A N 1
ATOM 797 C CA . ASN A 1 100 ? 10.167 5.030 -26.581 1.00 91.25 100 ASN A CA 1
ATOM 798 C C . ASN A 1 100 ? 10.327 6.559 -26.625 1.00 91.25 100 ASN A C 1
ATOM 800 O O . ASN A 1 100 ? 11.451 7.055 -26.584 1.00 91.25 100 ASN A O 1
ATOM 804 N N . GLN A 1 101 ? 9.218 7.301 -26.627 1.00 91.44 101 GLN A N 1
ATOM 805 C CA . GLN A 1 101 ? 9.216 8.761 -26.685 1.00 91.44 101 GLN A CA 1
ATOM 806 C C . GLN A 1 101 ? 9.967 9.377 -25.497 1.00 91.44 101 GLN A C 1
ATOM 808 O O . GLN A 1 101 ? 10.885 10.175 -25.684 1.00 91.44 101 GLN A O 1
ATOM 813 N N . LYS A 1 102 ? 9.621 8.979 -24.268 1.00 89.69 102 LYS A N 1
ATOM 814 C CA . LYS A 1 102 ? 10.226 9.534 -23.053 1.00 89.69 102 LYS A CA 1
ATOM 815 C C . LYS A 1 102 ? 11.683 9.132 -22.880 1.00 89.69 102 LYS A C 1
ATOM 817 O O . LYS A 1 102 ? 12.455 9.934 -22.366 1.00 89.69 102 LYS A O 1
ATOM 822 N N . SER A 1 103 ? 12.087 7.952 -23.356 1.00 90.31 103 SER A N 1
ATOM 823 C CA . SER A 1 103 ? 13.504 7.566 -23.367 1.00 90.31 103 SER A CA 1
ATOM 824 C C . SER A 1 103 ? 14.337 8.516 -24.236 1.00 90.31 103 SER A C 1
ATOM 826 O O . SER A 1 103 ? 15.390 8.981 -23.803 1.00 90.31 103 SER A O 1
ATOM 828 N N . SER A 1 104 ? 13.815 8.906 -25.405 1.00 90.38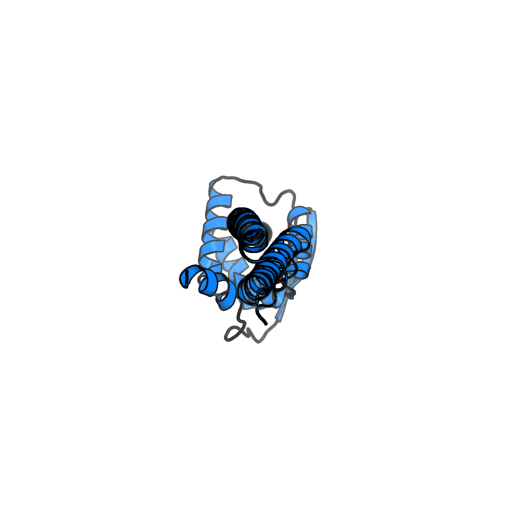 104 SER A N 1
ATOM 829 C CA . SER A 1 104 ? 14.455 9.893 -26.279 1.00 90.38 104 SER A CA 1
ATOM 830 C C . SER A 1 104 ? 14.479 11.295 -25.666 1.00 90.38 104 SER A C 1
ATOM 832 O O . SER A 1 104 ? 15.529 11.932 -25.673 1.00 90.38 104 SER A O 1
ATOM 834 N N . GLU A 1 105 ? 13.363 11.767 -25.098 1.00 90.12 105 GLU A N 1
ATOM 835 C CA . GLU A 1 105 ? 13.285 13.091 -24.455 1.00 90.12 105 GLU A CA 1
ATOM 836 C C . GLU A 1 105 ? 14.257 13.228 -23.273 1.00 90.12 105 GLU A C 1
ATOM 838 O O . GLU A 1 105 ? 14.910 14.258 -23.115 1.00 90.12 105 GLU A O 1
ATOM 843 N N . LEU A 1 106 ? 14.366 12.183 -22.449 1.00 85.94 106 LEU A N 1
ATOM 844 C CA . LEU A 1 106 ? 15.195 12.171 -21.242 1.00 85.94 106 LEU A CA 1
ATOM 845 C C . LEU A 1 106 ? 16.636 11.704 -21.502 1.00 85.94 106 LEU A C 1
ATOM 847 O O . LEU A 1 106 ? 17.428 11.661 -20.566 1.00 85.94 106 LEU A O 1
ATOM 851 N N . LYS A 1 107 ? 16.982 11.358 -22.751 1.00 88.94 107 LYS A N 1
ATOM 852 C CA . LYS A 1 107 ? 18.302 10.840 -23.157 1.00 88.94 107 LYS A CA 1
ATOM 853 C C . LYS A 1 107 ? 18.770 9.630 -22.332 1.00 88.94 107 LYS A C 1
ATOM 855 O O . LYS A 1 107 ? 19.957 9.474 -22.062 1.00 88.94 107 LYS A O 1
ATOM 860 N N . VAL A 1 108 ? 17.840 8.753 -21.962 1.00 88.62 108 VAL A N 1
ATOM 861 C CA . VAL A 1 108 ? 18.120 7.488 -21.262 1.00 88.62 108 VAL A CA 1
ATOM 862 C C . VAL A 1 108 ? 17.656 6.313 -22.107 1.00 88.62 108 VAL A C 1
ATOM 864 O O . VAL A 1 108 ? 16.815 6.460 -22.990 1.00 88.62 108 VAL A O 1
ATOM 867 N N . THR A 1 109 ? 18.174 5.114 -21.846 1.00 91.62 109 THR A N 1
ATOM 868 C CA . THR A 1 109 ? 17.655 3.931 -22.540 1.00 91.62 109 THR A CA 1
ATOM 869 C C . THR A 1 109 ? 16.236 3.614 -22.071 1.00 91.62 109 THR A C 1
ATOM 871 O O . THR A 1 109 ? 15.855 3.876 -20.928 1.00 91.62 109 THR A O 1
ATOM 874 N N . ARG A 1 110 ? 15.452 2.987 -22.951 1.00 92.50 110 ARG A N 1
ATOM 875 C CA . ARG A 1 110 ? 14.113 2.489 -22.620 1.00 92.50 110 ARG A CA 1
ATOM 876 C C . ARG A 1 110 ? 14.122 1.552 -21.409 1.00 92.50 110 ARG A C 1
ATOM 878 O O . ARG A 1 110 ? 13.203 1.590 -20.598 1.00 92.50 110 ARG A O 1
ATOM 885 N N . ASP A 1 111 ? 15.160 0.726 -21.302 1.00 93.69 111 ASP A N 1
ATOM 886 C CA . ASP A 1 111 ? 15.355 -0.198 -20.188 1.00 93.69 111 ASP A CA 1
ATOM 887 C C . ASP A 1 111 ? 15.567 0.568 -18.876 1.00 93.69 111 ASP A C 1
ATOM 889 O O . ASP A 1 111 ? 14.853 0.324 -17.908 1.00 93.69 111 ASP A O 1
ATOM 893 N N . VAL A 1 112 ? 16.464 1.559 -18.849 1.00 91.00 112 VAL A N 1
ATOM 894 C CA . VAL A 1 112 ? 16.676 2.411 -17.663 1.00 91.00 112 VAL A CA 1
ATOM 895 C C . VAL A 1 112 ? 15.376 3.100 -17.249 1.00 91.00 112 VAL A C 1
ATOM 897 O O . VAL A 1 112 ? 14.965 2.989 -16.095 1.00 91.00 112 VAL A O 1
ATOM 900 N N . LEU A 1 113 ? 14.675 3.731 -18.197 1.00 90.94 113 LEU A N 1
ATOM 901 C CA . LEU A 1 113 ? 13.407 4.405 -17.919 1.00 90.94 113 LEU A CA 1
ATOM 902 C C . LEU A 1 113 ? 12.358 3.449 -17.335 1.00 90.94 113 LEU A C 1
ATOM 904 O O . LEU A 1 113 ? 11.664 3.807 -16.387 1.00 90.94 113 LEU A O 1
ATOM 908 N N . PHE A 1 114 ? 12.259 2.232 -17.873 1.00 93.06 114 PHE A N 1
ATOM 909 C CA . PHE A 1 114 ? 11.361 1.199 -17.362 1.00 93.06 114 PHE A CA 1
ATOM 910 C C . PHE A 1 114 ? 11.656 0.853 -15.897 1.00 93.06 114 PHE A C 1
ATOM 912 O O . PHE A 1 114 ? 10.737 0.808 -15.082 1.00 93.06 114 PHE A O 1
ATOM 919 N N . ASN A 1 115 ? 12.928 0.641 -15.548 1.00 92.94 115 ASN A N 1
ATOM 920 C CA . ASN A 1 115 ? 13.320 0.271 -14.186 1.00 92.94 115 ASN A CA 1
ATOM 921 C C . ASN A 1 115 ? 13.032 1.406 -13.196 1.00 92.94 115 ASN A C 1
ATOM 923 O O . ASN A 1 115 ? 12.387 1.175 -12.176 1.00 92.94 115 ASN A O 1
ATOM 927 N N . ILE A 1 116 ? 13.437 2.637 -13.531 1.00 90.00 116 ILE A N 1
ATOM 928 C CA . ILE A 1 116 ? 13.152 3.822 -12.707 1.00 90.00 116 ILE A CA 1
ATOM 929 C C . ILE A 1 116 ? 11.640 3.960 -12.513 1.00 90.00 116 ILE A C 1
ATOM 931 O O . ILE A 1 116 ? 11.187 4.119 -11.390 1.00 90.00 116 ILE A O 1
ATOM 935 N N . CYS A 1 117 ? 10.847 3.818 -13.575 1.00 90.31 117 CYS A N 1
ATOM 936 C CA . CYS A 1 117 ? 9.393 3.930 -13.510 1.00 90.31 117 CYS A CA 1
ATOM 937 C C . CYS A 1 117 ? 8.758 2.948 -12.513 1.00 90.31 117 CYS A C 1
ATOM 939 O O . CYS A 1 117 ? 7.926 3.345 -11.697 1.00 90.31 117 CYS A O 1
ATOM 941 N N . VAL A 1 118 ? 9.150 1.673 -12.564 1.00 92.25 118 VAL A N 1
ATOM 942 C CA . VAL A 1 118 ? 8.644 0.637 -11.651 1.00 92.25 118 VAL A CA 1
ATOM 943 C C . VAL A 1 118 ? 9.048 0.935 -10.207 1.00 92.25 118 VAL A C 1
ATOM 945 O O . VAL A 1 118 ? 8.213 0.874 -9.305 1.00 92.25 118 VAL A O 1
ATOM 948 N N . ILE A 1 119 ? 10.321 1.263 -9.985 1.00 91.31 119 ILE A N 1
ATOM 949 C CA . ILE A 1 119 ? 10.865 1.502 -8.645 1.00 91.31 119 ILE A CA 1
ATOM 950 C C . ILE A 1 119 ? 10.258 2.770 -8.040 1.00 91.31 119 ILE A C 1
ATOM 952 O O . ILE A 1 119 ? 9.813 2.745 -6.896 1.00 91.31 119 ILE A O 1
ATOM 956 N N . SER A 1 120 ? 10.161 3.856 -8.811 1.00 87.19 120 SER A N 1
ATOM 957 C CA . SER A 1 120 ? 9.524 5.102 -8.377 1.00 87.19 120 SER A CA 1
ATOM 958 C C . SER A 1 120 ? 8.059 4.895 -8.014 1.00 87.19 120 SER A C 1
ATOM 960 O O . SER A 1 120 ? 7.621 5.428 -7.000 1.00 87.19 120 SER A O 1
ATOM 962 N N . TYR A 1 121 ? 7.310 4.101 -8.788 1.00 87.56 121 TYR A N 1
ATOM 963 C CA . TYR A 1 121 ? 5.932 3.768 -8.430 1.00 87.56 121 TYR A CA 1
ATOM 964 C C . TYR A 1 121 ? 5.865 3.033 -7.089 1.00 87.56 121 TYR A C 1
ATOM 966 O O . TYR A 1 121 ? 5.072 3.409 -6.230 1.00 87.56 121 TYR A O 1
ATOM 974 N N . LYS A 1 122 ? 6.708 2.008 -6.887 1.00 89.06 122 LYS A N 1
ATOM 975 C CA . LYS A 1 122 ? 6.748 1.277 -5.615 1.00 89.06 122 LYS A CA 1
ATOM 976 C C . LYS A 1 122 ? 7.036 2.224 -4.453 1.00 89.06 122 LYS A C 1
ATOM 978 O O . LYS A 1 122 ? 6.265 2.239 -3.506 1.00 89.06 122 LYS A O 1
ATOM 983 N N . LEU A 1 123 ? 8.091 3.033 -4.553 1.00 86.56 123 LEU A N 1
ATOM 984 C CA . LEU A 1 123 ? 8.483 3.971 -3.498 1.00 86.56 123 LEU A CA 1
ATOM 985 C C . LEU A 1 123 ? 7.386 4.994 -3.189 1.00 86.56 123 LEU A C 1
ATOM 987 O O . LEU A 1 123 ? 7.144 5.283 -2.024 1.00 86.56 123 LEU A O 1
ATOM 991 N N . LEU A 1 124 ? 6.711 5.519 -4.215 1.00 84.31 124 LEU A N 1
ATOM 992 C CA . LEU A 1 124 ? 5.604 6.453 -4.027 1.00 84.31 124 LEU A CA 1
ATOM 993 C C . LEU A 1 124 ? 4.441 5.795 -3.280 1.00 84.31 124 LEU A C 1
ATOM 995 O O . LEU A 1 124 ? 3.882 6.393 -2.368 1.00 84.31 124 LEU A O 1
ATOM 999 N N . MET A 1 125 ? 4.075 4.573 -3.666 1.00 84.06 125 MET A N 1
ATOM 1000 C CA . MET A 1 125 ? 2.983 3.856 -3.012 1.00 84.06 125 MET A CA 1
ATOM 1001 C C . MET A 1 125 ? 3.342 3.442 -1.587 1.00 84.06 125 MET A C 1
ATOM 1003 O O . MET A 1 125 ? 2.491 3.536 -0.712 1.00 84.06 125 MET A O 1
ATOM 1007 N N . ASP A 1 126 ? 4.584 3.025 -1.347 1.00 85.94 126 ASP A N 1
ATOM 1008 C CA . ASP A 1 126 ? 5.066 2.680 -0.009 1.00 85.94 126 ASP A CA 1
ATOM 1009 C C . ASP A 1 126 ? 5.032 3.924 0.910 1.00 85.94 126 ASP A C 1
ATOM 1011 O O . ASP A 1 126 ? 4.458 3.852 1.988 1.00 85.94 126 ASP A O 1
ATOM 1015 N N . ASP A 1 127 ? 5.494 5.096 0.446 1.00 84.12 127 ASP A N 1
ATOM 1016 C CA . ASP A 1 127 ? 5.417 6.363 1.207 1.00 84.12 127 ASP A CA 1
ATOM 1017 C C . ASP A 1 127 ? 3.971 6.789 1.521 1.00 84.12 127 ASP A C 1
ATOM 1019 O O . ASP A 1 127 ? 3.683 7.286 2.610 1.00 84.12 127 ASP A O 1
ATOM 1023 N N . ILE A 1 128 ? 3.039 6.586 0.583 1.00 82.75 128 ILE A N 1
ATOM 1024 C CA . ILE A 1 128 ? 1.614 6.853 0.820 1.00 82.75 128 ILE A CA 1
ATOM 1025 C C . ILE A 1 128 ? 1.065 5.908 1.895 1.00 82.75 128 ILE A C 1
ATOM 1027 O O . ILE A 1 128 ? 0.380 6.366 2.808 1.00 82.75 128 ILE A O 1
ATOM 1031 N N . LEU A 1 129 ? 1.361 4.611 1.796 1.00 82.00 129 LEU A N 1
ATOM 1032 C CA . LEU A 1 129 ? 0.893 3.608 2.754 1.00 82.00 129 LEU A CA 1
ATOM 1033 C C . LEU A 1 129 ? 1.470 3.843 4.151 1.00 82.00 129 LEU A C 1
ATOM 1035 O O . LEU A 1 129 ? 0.728 3.763 5.126 1.00 82.00 129 LEU A O 1
ATOM 1039 N N . ASP A 1 130 ? 2.751 4.193 4.251 1.00 85.62 130 ASP A N 1
ATOM 1040 C CA . ASP A 1 130 ? 3.404 4.494 5.525 1.00 85.62 130 ASP A CA 1
ATOM 1041 C C . ASP A 1 130 ? 2.775 5.723 6.196 1.00 85.62 130 ASP A C 1
ATOM 1043 O O . ASP A 1 130 ? 2.495 5.702 7.394 1.00 85.62 130 ASP A O 1
ATOM 1047 N N . LYS A 1 131 ? 2.461 6.771 5.423 1.00 85.88 131 LYS A N 1
ATOM 1048 C CA . LYS A 1 131 ? 1.760 7.962 5.935 1.00 85.88 131 LYS A CA 1
ATOM 1049 C C . LYS A 1 131 ? 0.336 7.671 6.385 1.00 85.88 131 LYS A C 1
ATOM 1051 O O . LYS A 1 131 ? -0.116 8.248 7.371 1.00 85.88 131 LYS A O 1
ATOM 1056 N N . GLU A 1 132 ? -0.396 6.833 5.657 1.00 84.69 132 GLU A N 1
ATOM 1057 C CA . GLU A 1 132 ? -1.734 6.413 6.084 1.00 84.69 132 GLU A CA 1
ATOM 1058 C C . GLU A 1 132 ? -1.655 5.571 7.361 1.00 84.69 132 GLU A C 1
ATOM 1060 O O . GLU A 1 132 ? -2.383 5.846 8.312 1.00 84.69 132 GLU A O 1
ATOM 1065 N N . LYS A 1 133 ? -0.691 4.649 7.450 1.00 85.94 133 LYS A N 1
ATOM 1066 C CA . LYS A 1 133 ? -0.434 3.873 8.667 1.00 85.94 133 LYS A CA 1
ATOM 1067 C C . LYS A 1 133 ? -0.091 4.766 9.862 1.00 85.94 133 LYS A C 1
ATOM 1069 O O . LYS A 1 133 ? -0.595 4.532 10.954 1.00 85.94 133 LYS A O 1
ATOM 1074 N N . GLU A 1 134 ? 0.711 5.813 9.668 1.00 90.62 134 GLU A N 1
ATOM 1075 C CA . GLU A 1 134 ? 1.032 6.779 10.729 1.00 90.62 134 GLU A CA 1
ATOM 1076 C C . GLU A 1 134 ? -0.223 7.515 11.231 1.00 90.62 134 GLU A C 1
ATOM 1078 O O . GLU A 1 134 ? -0.391 7.721 12.434 1.00 90.62 134 GLU A O 1
ATOM 1083 N N . LYS A 1 135 ? -1.135 7.901 10.330 1.00 89.88 135 LYS A N 1
ATOM 1084 C CA . LYS A 1 135 ? -2.413 8.518 10.722 1.00 89.88 135 LYS A CA 1
ATOM 1085 C C . LYS A 1 135 ? -3.291 7.550 11.503 1.00 89.88 135 LYS A C 1
ATOM 1087 O O . LYS A 1 135 ? -3.904 7.954 12.484 1.00 89.88 135 LYS A O 1
ATOM 1092 N N . GLU A 1 136 ? -3.354 6.297 11.071 1.00 89.69 136 GLU A N 1
ATOM 1093 C CA . GLU A 1 136 ? -4.119 5.249 11.749 1.00 89.69 136 GLU A CA 1
ATOM 1094 C C . GLU A 1 136 ? -3.538 4.927 13.127 1.00 89.69 136 GLU A C 1
ATOM 1096 O O . GLU A 1 136 ? -4.292 4.745 14.076 1.00 89.69 136 GLU A O 1
ATOM 1101 N N . GLN A 1 137 ? -2.212 4.955 13.272 1.00 91.88 137 GLN A N 1
ATOM 1102 C CA . GLN A 1 137 ? -1.548 4.813 14.564 1.00 91.88 137 GLN A CA 1
ATOM 1103 C C . GLN A 1 137 ? -1.907 5.964 15.512 1.00 91.88 137 GLN A C 1
ATOM 1105 O O . GLN A 1 137 ? -2.308 5.712 16.644 1.00 91.88 137 GLN A O 1
ATOM 1110 N N . LYS A 1 138 ? -1.880 7.213 15.031 1.00 93.81 138 LYS A N 1
ATOM 1111 C CA . LYS A 1 138 ? -2.346 8.373 15.814 1.00 93.81 138 LYS A CA 1
ATOM 1112 C C . LYS A 1 138 ? -3.827 8.272 16.180 1.00 93.81 138 LYS A C 1
ATOM 1114 O O . LYS A 1 138 ? -4.216 8.646 17.278 1.00 93.81 138 LYS A O 1
ATOM 1119 N N . ALA A 1 139 ? -4.665 7.768 15.275 1.00 91.62 139 ALA A N 1
ATOM 1120 C CA . ALA A 1 139 ? -6.073 7.526 15.576 1.00 91.62 139 ALA A CA 1
ATOM 1121 C C . ALA A 1 139 ? -6.242 6.456 16.669 1.00 91.62 139 ALA A C 1
ATOM 1123 O O . ALA A 1 139 ? -7.077 6.623 17.553 1.00 91.62 139 ALA A O 1
ATOM 1124 N N . CYS A 1 140 ? -5.426 5.397 16.641 1.00 93.38 140 CYS A N 1
ATOM 1125 C CA . CYS A 1 140 ? -5.399 4.369 17.680 1.00 93.38 140 CYS A CA 1
ATOM 1126 C C . CYS A 1 140 ? -5.035 4.954 19.049 1.00 93.38 140 CYS A C 1
ATOM 1128 O O . CYS A 1 140 ? -5.695 4.632 20.032 1.00 93.38 140 CYS A O 1
ATOM 1130 N N . GLU A 1 141 ? -4.024 5.825 19.111 1.00 94.56 141 GLU A N 1
ATOM 1131 C CA . GLU A 1 141 ? -3.618 6.523 20.340 1.00 94.56 141 GLU A CA 1
ATOM 1132 C C . GLU A 1 141 ? -4.782 7.349 20.909 1.00 94.56 141 GLU A C 1
ATOM 1134 O O . GLU A 1 141 ? -5.173 7.138 22.051 1.00 94.56 141 GLU A O 1
ATOM 1139 N N . ILE A 1 142 ? -5.432 8.175 20.080 1.00 95.38 142 ILE A N 1
ATOM 1140 C CA . ILE A 1 142 ? -6.587 8.996 20.492 1.00 95.38 142 ILE A CA 1
ATOM 1141 C C . ILE A 1 142 ? -7.731 8.137 21.056 1.00 95.38 142 ILE A C 1
ATOM 1143 O O . ILE A 1 142 ? -8.332 8.487 22.070 1.00 95.38 142 ILE A O 1
ATOM 1147 N N . VAL A 1 143 ? -8.057 7.021 20.396 1.00 94.62 143 VAL A N 1
ATOM 1148 C CA . VAL A 1 143 ? -9.119 6.110 20.856 1.00 94.62 143 VAL A CA 1
ATOM 1149 C C . VAL A 1 143 ? -8.721 5.408 22.154 1.00 94.62 143 VAL A C 1
ATOM 1151 O O . VAL A 1 143 ? -9.572 5.218 23.018 1.00 94.62 143 VAL A O 1
ATOM 1154 N N . THR A 1 144 ? -7.445 5.047 22.306 1.00 93.81 144 THR A N 1
ATOM 1155 C CA . THR A 1 144 ? -6.922 4.398 23.519 1.00 93.81 144 THR A CA 1
ATOM 1156 C C . THR A 1 144 ? -7.002 5.336 24.720 1.00 93.81 144 THR A C 1
ATOM 1158 O O . THR A 1 144 ? -7.470 4.923 25.778 1.00 93.81 144 THR A O 1
ATOM 1161 N N . ASP A 1 145 ? -6.617 6.601 24.542 1.00 94.19 145 ASP A N 1
ATOM 1162 C CA . ASP A 1 145 ? -6.697 7.615 25.596 1.00 94.19 145 ASP A CA 1
ATOM 1163 C C . ASP A 1 145 ? -8.151 7.815 26.053 1.00 94.19 145 ASP A C 1
ATOM 1165 O O . ASP A 1 145 ? -8.450 7.757 27.246 1.00 94.19 145 ASP A O 1
ATOM 1169 N N . PHE A 1 146 ? -9.080 7.958 25.101 1.00 94.50 146 PHE A N 1
ATOM 1170 C CA . PHE A 1 146 ? -10.505 8.093 25.409 1.00 94.50 146 PHE A CA 1
ATOM 1171 C C . PHE A 1 146 ? -11.095 6.844 26.077 1.00 94.50 146 PHE A C 1
ATOM 1173 O O . PHE A 1 146 ? -11.940 6.963 26.963 1.00 94.50 146 PHE A O 1
ATOM 1180 N N . TRP A 1 147 ? -10.664 5.645 25.672 1.00 93.75 147 TRP A N 1
ATOM 1181 C CA . TRP A 1 147 ? -11.102 4.403 26.308 1.00 93.75 147 TRP A CA 1
ATOM 1182 C C . TRP A 1 147 ? -10.707 4.377 27.789 1.00 93.75 147 TRP A C 1
ATOM 1184 O O . TRP A 1 147 ? -11.569 4.122 28.627 1.00 93.75 147 TRP A O 1
ATOM 1194 N N . GLY A 1 148 ? -9.468 4.746 28.126 1.00 93.44 148 GLY A N 1
ATOM 1195 C CA . GLY A 1 148 ? -9.026 4.824 29.522 1.00 93.44 148 GLY A CA 1
ATOM 1196 C C . GLY A 1 148 ? -9.839 5.817 30.364 1.00 93.44 148 GLY A C 1
ATOM 1197 O O . GLY A 1 148 ? -10.195 5.519 31.503 1.00 93.44 148 GLY A O 1
ATOM 1198 N N . GLU A 1 149 ? -10.199 6.978 29.803 1.00 95.19 149 GLU A N 1
ATOM 1199 C CA . GLU A 1 149 ? -11.097 7.931 30.476 1.00 95.19 149 GLU A CA 1
ATOM 1200 C C . GLU A 1 149 ? -12.506 7.356 30.680 1.00 95.19 149 GLU A C 1
ATOM 1202 O O . GLU A 1 149 ? -13.112 7.533 31.739 1.00 95.19 149 GLU A O 1
ATOM 1207 N N . ALA A 1 150 ? -13.034 6.651 29.680 1.00 94.88 150 ALA A N 1
ATOM 1208 C CA . ALA A 1 150 ? -14.351 6.038 29.757 1.00 94.88 150 ALA A CA 1
ATOM 1209 C C . ALA A 1 150 ? -14.402 4.907 30.802 1.00 94.88 150 ALA A C 1
ATOM 1211 O O . ALA A 1 150 ? -15.388 4.817 31.529 1.00 94.88 150 ALA A O 1
ATOM 1212 N N . GLU A 1 151 ? -13.352 4.093 30.945 1.00 95.50 151 GLU A N 1
ATOM 1213 C CA . GLU A 1 151 ? -13.277 3.056 31.990 1.00 95.50 151 GLU A CA 1
ATOM 1214 C C . GLU A 1 151 ? -13.351 3.653 33.402 1.00 95.50 151 GLU A C 1
ATOM 1216 O O . GLU A 1 151 ? -14.071 3.147 34.266 1.00 95.50 151 GLU A O 1
ATOM 1221 N N . GLU A 1 152 ? -12.669 4.775 33.638 1.00 96.69 152 GLU A N 1
ATOM 1222 C CA . GLU A 1 152 ? -12.728 5.460 34.931 1.00 96.69 152 GLU A CA 1
ATOM 1223 C C . GLU A 1 152 ? -14.131 6.035 35.207 1.00 96.69 152 GLU A C 1
ATOM 1225 O O . GLU A 1 152 ? -14.621 5.964 36.336 1.00 96.69 152 GLU A O 1
ATOM 1230 N N . ILE A 1 153 ? -14.828 6.536 34.181 1.00 96.50 153 ILE A N 1
ATOM 1231 C CA . ILE A 1 153 ? -16.224 6.985 34.310 1.00 96.50 153 ILE A CA 1
ATOM 1232 C C . ILE A 1 153 ? -17.153 5.814 34.652 1.00 96.50 153 ILE A C 1
ATOM 1234 O O . ILE A 1 153 ? -18.002 5.951 35.533 1.00 96.50 153 ILE A O 1
ATOM 1238 N N . GLU A 1 154 ? -17.012 4.663 33.990 1.00 96.38 154 GLU A N 1
ATOM 1239 C CA . GLU A 1 154 ? -17.822 3.476 34.293 1.00 96.38 154 GLU A CA 1
ATOM 1240 C C . GLU A 1 154 ? -17.629 3.022 35.735 1.00 96.38 154 GLU A C 1
ATOM 1242 O O . GLU A 1 154 ? -18.606 2.734 36.434 1.00 96.38 154 GLU A O 1
ATOM 1247 N N . LYS A 1 155 ? -16.381 3.015 36.207 1.00 97.00 155 LYS A N 1
ATOM 1248 C CA . LYS A 1 155 ? -16.060 2.695 37.593 1.00 97.00 155 LYS A CA 1
ATOM 1249 C C . LYS A 1 155 ? -16.762 3.649 38.562 1.00 97.00 155 LYS A C 1
ATOM 1251 O O . LYS A 1 155 ? -17.421 3.191 39.492 1.00 97.00 155 LYS A O 1
ATOM 1256 N N . GLN A 1 156 ? -16.707 4.957 38.310 1.00 97.88 156 GLN A N 1
ATOM 1257 C CA . GLN A 1 156 ? -17.392 5.959 39.138 1.00 97.88 156 GLN A CA 1
ATOM 1258 C C . GLN A 1 156 ? -18.920 5.799 39.115 1.00 97.88 156 GLN A C 1
ATOM 1260 O O . GLN A 1 156 ? -19.571 5.914 40.155 1.00 97.88 156 GLN A O 1
ATOM 1265 N N . LEU A 1 157 ? -19.511 5.508 37.951 1.00 97.31 157 LEU A N 1
ATOM 1266 C CA . LEU A 1 157 ? -20.947 5.233 37.826 1.00 97.31 157 LEU A CA 1
ATOM 1267 C C . LEU A 1 157 ? -21.345 3.975 38.599 1.00 97.31 157 LEU A C 1
ATOM 1269 O O . LEU A 1 157 ? -22.368 3.972 39.282 1.00 97.31 157 LEU A O 1
ATOM 1273 N N . THR A 1 158 ? -20.515 2.937 38.534 1.00 97.06 158 THR A N 1
ATOM 1274 C CA . THR A 1 158 ? -20.718 1.678 39.251 1.00 97.06 158 THR A CA 1
ATOM 1275 C C . THR A 1 158 ? -20.652 1.881 40.762 1.00 97.06 158 THR A C 1
ATOM 1277 O O . THR A 1 158 ? -21.535 1.415 41.478 1.00 97.06 158 THR A O 1
ATOM 1280 N N . GLU A 1 159 ? -19.666 2.634 41.256 1.00 97.81 159 GLU A N 1
ATOM 1281 C CA . GLU A 1 159 ? -19.538 2.974 42.678 1.00 97.81 159 GLU A CA 1
ATOM 1282 C C . GLU A 1 159 ? -20.720 3.819 43.188 1.00 97.81 159 GLU A C 1
ATOM 1284 O O . GLU A 1 159 ? -21.178 3.627 44.315 1.00 97.81 159 GLU A O 1
ATOM 1289 N N . LEU A 1 160 ? -21.238 4.739 42.366 1.00 98.00 160 LEU A N 1
ATOM 1290 C CA . LEU A 1 160 ? -22.318 5.654 42.748 1.00 98.00 160 LEU A CA 1
ATOM 1291 C C . LEU A 1 160 ? -23.717 5.025 42.662 1.00 98.00 160 LEU A C 1
ATOM 1293 O O . LEU A 1 160 ? -24.570 5.297 43.509 1.00 98.00 160 LEU A O 1
ATOM 1297 N N . LEU A 1 161 ? -23.984 4.257 41.605 1.00 97.62 161 LEU A N 1
ATOM 1298 C CA . LEU A 1 161 ? -25.329 3.804 41.235 1.00 97.62 161 LEU A CA 1
ATOM 1299 C C . LEU A 1 161 ? -25.515 2.285 41.337 1.00 97.62 161 LEU A C 1
ATOM 1301 O O . LEU A 1 161 ? -26.659 1.826 41.360 1.00 97.62 161 LEU A O 1
ATOM 1305 N N . GLY A 1 162 ? -24.421 1.523 41.404 1.00 96.12 162 GLY A N 1
ATOM 1306 C CA . GLY A 1 162 ? -24.407 0.066 41.300 1.00 96.12 162 GLY A CA 1
ATOM 1307 C C . GLY A 1 162 ? -24.392 -0.440 39.852 1.00 96.12 162 GLY A C 1
ATOM 1308 O O . GLY A 1 162 ? -24.782 0.265 38.917 1.00 96.12 162 GLY A O 1
ATOM 1309 N N . GLU A 1 163 ? -23.961 -1.692 39.679 1.00 94.00 163 GLU A N 1
ATOM 1310 C CA . GLU A 1 163 ? -23.857 -2.380 38.378 1.00 94.00 163 GLU A CA 1
ATOM 1311 C C . GLU A 1 163 ? -25.224 -2.585 37.701 1.00 94.00 163 GLU A C 1
ATOM 1313 O O . GLU A 1 163 ? -25.354 -2.446 36.486 1.00 94.00 163 GLU A O 1
ATOM 1318 N N . ASP A 1 164 ? -26.273 -2.851 38.488 1.00 95.00 164 ASP A N 1
ATOM 1319 C CA . ASP A 1 164 ? -27.631 -3.101 37.983 1.00 95.00 164 ASP A CA 1
ATOM 1320 C C . ASP A 1 164 ? -28.379 -1.823 37.565 1.00 95.00 164 ASP A C 1
ATOM 1322 O O . ASP A 1 164 ? -29.506 -1.883 37.063 1.00 95.00 164 ASP A O 1
ATOM 1326 N N . ASN A 1 165 ? -27.790 -0.641 37.778 1.00 97.62 165 ASN A N 1
ATOM 1327 C CA . ASN A 1 165 ? -28.437 0.604 37.397 1.00 97.62 165 ASN A CA 1
ATOM 1328 C C . ASN A 1 165 ? -28.510 0.729 35.862 1.00 97.62 165 ASN A C 1
ATOM 1330 O O . ASN A 1 165 ? -27.491 0.578 35.184 1.00 97.62 165 ASN A O 1
ATOM 1334 N N . PRO A 1 166 ? -29.669 1.101 35.285 1.00 96.94 166 PRO A N 1
ATOM 1335 C CA . PRO A 1 166 ? -29.809 1.256 33.837 1.00 96.94 166 PRO A CA 1
ATOM 1336 C C . PRO A 1 166 ? -28.828 2.250 33.197 1.00 96.94 166 PRO A C 1
ATOM 1338 O O . PRO A 1 166 ? -28.518 2.113 32.014 1.00 96.94 166 PRO A O 1
ATOM 1341 N N . VAL A 1 167 ? -28.363 3.264 33.937 1.00 96.50 167 VAL A N 1
ATOM 1342 C CA . VAL A 1 167 ? -27.353 4.220 33.454 1.00 96.50 167 VAL A CA 1
ATOM 1343 C C . VAL A 1 167 ? -25.994 3.538 33.336 1.00 96.50 167 VAL A C 1
ATOM 1345 O O . VAL A 1 167 ? -25.389 3.620 32.269 1.00 96.50 167 VAL A O 1
ATOM 1348 N N . THR A 1 168 ? -25.562 2.824 34.381 1.00 96.38 168 THR A N 1
ATOM 1349 C CA . THR A 1 168 ? -24.315 2.044 34.392 1.00 96.38 168 THR A CA 1
ATOM 1350 C C . THR A 1 168 ? -24.312 1.035 33.247 1.00 96.38 168 THR A C 1
ATOM 1352 O O . THR A 1 168 ? -23.447 1.102 32.382 1.00 96.38 168 THR A O 1
ATOM 1355 N N . GLN A 1 169 ? -25.359 0.208 33.134 1.00 96.56 169 GLN A N 1
ATOM 1356 C CA . GLN A 1 169 ? -25.465 -0.799 32.069 1.00 96.56 169 GLN A CA 1
ATOM 1357 C C . GLN A 1 169 ? -25.412 -0.198 30.658 1.00 96.56 169 GLN A C 1
ATOM 1359 O O . GLN A 1 169 ? -24.774 -0.749 29.762 1.00 96.56 169 GLN A O 1
ATOM 1364 N N . ARG A 1 170 ? -26.083 0.939 30.426 1.00 96.88 170 ARG A N 1
ATOM 1365 C CA . ARG A 1 170 ? -26.040 1.610 29.117 1.00 96.88 170 ARG A CA 1
ATOM 1366 C C . ARG A 1 170 ? -24.669 2.196 28.813 1.00 96.88 170 ARG A C 1
ATOM 1368 O O . ARG A 1 170 ? -24.279 2.203 27.649 1.00 96.88 170 ARG A O 1
ATOM 1375 N N . PHE A 1 171 ? -23.957 2.682 29.824 1.00 96.25 171 PHE A N 1
ATOM 1376 C CA . PHE A 1 171 ? -22.599 3.174 29.652 1.00 96.25 171 PHE A CA 1
ATOM 1377 C C . PHE A 1 171 ? -21.625 2.030 29.328 1.00 96.25 171 PHE A C 1
ATOM 1379 O O . PHE A 1 171 ? -20.851 2.156 28.381 1.00 96.25 171 PHE A O 1
ATOM 1386 N N . SER A 1 172 ? -21.756 0.873 29.987 1.00 94.12 172 SER A N 1
ATOM 1387 C CA . SER A 1 172 ? -20.989 -0.341 29.661 1.00 94.12 172 SER A CA 1
ATOM 1388 C C . SER A 1 172 ? -21.142 -0.761 28.196 1.00 94.12 172 SER A C 1
ATOM 1390 O O . SER A 1 172 ? -20.174 -1.143 27.541 1.00 94.12 172 SER A O 1
ATOM 1392 N N . LEU A 1 173 ? -22.347 -0.636 27.626 1.00 94.94 173 LEU A N 1
ATOM 1393 C CA . LEU A 1 173 ? -22.567 -0.912 26.200 1.00 94.94 173 LEU A CA 1
ATOM 1394 C C . LEU A 1 173 ? -21.790 0.050 25.288 1.00 94.94 173 LEU A C 1
ATOM 1396 O O . LEU A 1 173 ? -21.263 -0.375 24.262 1.00 94.94 173 LEU A O 1
ATOM 1400 N N . ILE A 1 174 ? -21.689 1.332 25.653 1.00 94.44 174 ILE A N 1
ATOM 1401 C CA . ILE A 1 174 ? -20.885 2.313 24.905 1.00 94.44 174 ILE A CA 1
ATOM 1402 C C . ILE A 1 174 ? -19.403 1.926 24.960 1.00 94.44 174 ILE A C 1
ATOM 1404 O O . ILE A 1 174 ? -18.732 1.940 23.927 1.00 94.44 174 ILE A O 1
ATOM 1408 N N . LEU A 1 175 ? -18.911 1.522 26.133 1.00 94.44 175 LEU A N 1
ATOM 1409 C CA . LEU A 1 175 ? -17.538 1.046 26.311 1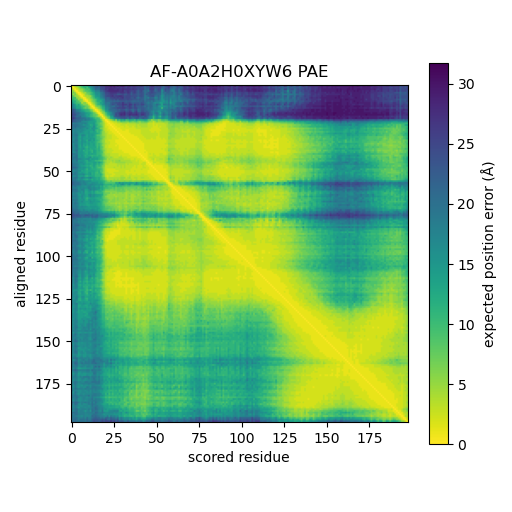.00 94.44 175 LEU A CA 1
ATOM 1410 C C . LEU A 1 175 ? -17.210 -0.157 25.427 1.00 94.44 175 LEU A C 1
ATOM 1412 O O . LEU A 1 175 ? -16.160 -0.171 24.786 1.00 94.44 175 LEU A O 1
ATOM 1416 N N . ILE A 1 176 ? -18.130 -1.116 25.297 1.00 93.62 176 ILE A N 1
ATOM 1417 C CA . ILE A 1 176 ? -17.960 -2.257 24.386 1.00 93.62 176 ILE A CA 1
ATOM 1418 C C . ILE A 1 176 ? -17.748 -1.785 22.938 1.00 93.62 176 ILE A C 1
ATOM 1420 O O . ILE A 1 176 ? -16.883 -2.314 22.239 1.00 93.62 176 ILE A O 1
ATOM 1424 N N . HIS A 1 177 ? -18.486 -0.771 22.474 1.00 93.00 177 HIS A N 1
ATOM 1425 C CA . HIS A 1 177 ? -18.290 -0.225 21.127 1.00 93.00 177 HIS A CA 1
ATOM 1426 C C . HIS A 1 177 ? -16.921 0.447 20.954 1.00 93.00 177 HIS A C 1
ATOM 1428 O O . HIS A 1 177 ? -16.291 0.280 19.908 1.00 93.00 177 HIS A O 1
ATOM 1434 N N . ILE A 1 178 ? -16.434 1.159 21.973 1.00 93.31 178 ILE A N 1
ATOM 1435 C CA . ILE A 1 178 ? -15.100 1.778 21.961 1.00 93.31 178 ILE A CA 1
ATOM 1436 C C . ILE A 1 178 ? -14.009 0.697 21.920 1.00 93.31 178 ILE A C 1
ATOM 1438 O O . ILE A 1 178 ? -13.107 0.767 21.085 1.00 93.31 178 ILE A O 1
ATOM 1442 N N . MET A 1 179 ? -14.129 -0.345 22.748 1.00 92.00 179 MET A N 1
ATOM 1443 C CA . MET A 1 179 ? -13.204 -1.484 22.778 1.00 92.00 179 MET A CA 1
ATOM 1444 C C . MET A 1 179 ? -13.160 -2.223 21.432 1.00 92.00 179 MET A C 1
ATOM 1446 O O . MET A 1 179 ? -12.086 -2.590 20.943 1.00 92.00 179 MET A O 1
ATOM 1450 N N . ASN A 1 180 ? -14.318 -2.417 20.797 1.00 91.69 180 ASN A N 1
ATOM 1451 C CA . ASN A 1 180 ? -14.401 -3.039 19.477 1.00 91.69 180 ASN A CA 1
ATOM 1452 C C . ASN A 1 180 ? -13.714 -2.178 18.409 1.00 91.69 180 ASN A C 1
ATOM 1454 O O . ASN A 1 180 ? -12.968 -2.710 17.587 1.00 91.69 180 ASN A O 1
ATOM 1458 N N . LEU A 1 181 ? -13.905 -0.855 18.449 1.00 92.50 181 LEU A N 1
ATOM 1459 C CA . LEU A 1 181 ? -13.219 0.072 17.549 1.00 92.50 181 LEU A CA 1
ATOM 1460 C C . LEU A 1 181 ? -11.698 0.023 17.738 1.00 92.50 181 LEU A C 1
ATOM 1462 O O . LEU A 1 181 ? -10.972 -0.097 16.751 1.00 92.50 181 LEU A O 1
ATOM 1466 N N . TYR A 1 182 ? -11.215 0.068 18.983 1.00 91.88 182 TYR A N 1
ATOM 1467 C CA . TYR A 1 182 ? -9.793 -0.097 19.292 1.00 91.88 182 TYR A CA 1
ATOM 1468 C C . TYR A 1 182 ? -9.248 -1.398 18.691 1.00 91.88 182 TYR A C 1
ATOM 1470 O O . TYR A 1 182 ? -8.263 -1.382 17.953 1.00 91.88 182 TYR A O 1
ATOM 1478 N N . THR A 1 183 ? -9.938 -2.514 18.938 1.00 90.75 183 THR A N 1
ATOM 1479 C CA . THR A 1 183 ? -9.533 -3.840 18.453 1.00 90.75 183 THR A CA 1
ATOM 1480 C C . THR A 1 183 ? -9.478 -3.889 16.927 1.00 90.75 183 THR A C 1
ATOM 1482 O O . THR A 1 183 ? -8.553 -4.470 16.357 1.00 90.75 183 THR A O 1
ATOM 1485 N N . ALA A 1 184 ? -10.434 -3.253 16.247 1.00 91.31 184 ALA A N 1
ATOM 1486 C CA . ALA A 1 184 ? -10.457 -3.174 14.792 1.00 91.31 184 ALA A CA 1
ATOM 1487 C C . ALA A 1 184 ? -9.276 -2.354 14.238 1.00 91.31 184 ALA A C 1
ATOM 1489 O O . ALA A 1 184 ? -8.627 -2.783 13.281 1.00 91.31 184 ALA A O 1
ATOM 1490 N N . ILE A 1 185 ? -8.954 -1.210 14.854 1.00 90.81 185 ILE A N 1
ATOM 1491 C CA . ILE A 1 185 ? -7.803 -0.380 14.463 1.00 90.81 185 ILE A CA 1
ATOM 1492 C C . ILE A 1 185 ? -6.486 -1.124 14.707 1.00 90.81 185 ILE A C 1
ATOM 1494 O O . ILE A 1 185 ? -5.652 -1.198 13.803 1.00 90.81 185 ILE A O 1
ATOM 1498 N N . ASP A 1 186 ? -6.306 -1.722 15.884 1.00 89.88 186 ASP A N 1
ATOM 1499 C CA . ASP A 1 186 ? -5.106 -2.489 16.232 1.00 89.88 186 ASP A CA 1
ATOM 1500 C C . ASP A 1 186 ? -4.910 -3.697 15.300 1.00 89.88 186 ASP A C 1
ATOM 1502 O O . ASP A 1 186 ? -3.810 -3.924 14.784 1.00 89.88 186 ASP A O 1
ATOM 1506 N N . THR A 1 187 ? -5.990 -4.423 14.993 1.00 90.06 187 THR A N 1
ATOM 1507 C CA . THR A 1 187 ? -5.959 -5.533 14.031 1.00 90.06 187 THR A CA 1
ATOM 1508 C C . THR A 1 187 ? -5.525 -5.039 12.658 1.00 90.06 187 THR A C 1
ATOM 1510 O O . THR A 1 187 ? -4.573 -5.579 12.094 1.00 90.06 187 THR A O 1
ATOM 1513 N N . LYS A 1 188 ? -6.130 -3.959 12.149 1.00 89.62 188 LYS A N 1
ATOM 1514 C CA . LYS A 1 188 ? -5.737 -3.359 10.870 1.00 89.62 188 LYS A CA 1
ATOM 1515 C C . LYS A 1 188 ? -4.263 -2.953 10.844 1.00 89.62 188 LYS A C 1
ATOM 1517 O O . LYS A 1 188 ? -3.575 -3.233 9.864 1.00 89.62 188 LYS A O 1
ATOM 1522 N N . LEU A 1 189 ? -3.743 -2.347 11.910 1.00 88.62 189 LEU A N 1
ATOM 1523 C CA . LEU A 1 189 ? -2.334 -1.946 11.996 1.00 88.62 189 LEU A CA 1
ATOM 1524 C C . LEU A 1 189 ? -1.367 -3.144 11.991 1.00 88.62 189 LEU A C 1
ATOM 1526 O O . LEU A 1 189 ? -0.253 -3.028 11.462 1.00 88.62 189 LEU A O 1
ATOM 1530 N N . LYS A 1 190 ? -1.782 -4.286 12.559 1.00 86.62 190 LYS A N 1
ATOM 1531 C CA . LYS A 1 190 ? -0.991 -5.526 12.643 1.00 86.62 190 LYS A CA 1
ATOM 1532 C C . LYS A 1 190 ? -1.070 -6.382 11.380 1.00 86.62 190 LYS A C 1
ATOM 1534 O O . LYS A 1 190 ? -0.040 -6.871 10.917 1.00 86.62 190 LYS A O 1
ATOM 1539 N N . THR A 1 191 ? -2.268 -6.587 10.840 1.00 84.44 191 THR A N 1
ATOM 1540 C CA . THR A 1 191 ? -2.530 -7.546 9.752 1.00 84.44 191 THR A CA 1
ATOM 1541 C C . THR A 1 191 ? -2.729 -6.872 8.396 1.00 84.44 191 THR A C 1
ATOM 1543 O O . THR A 1 191 ? -2.563 -7.518 7.361 1.00 84.44 191 THR A O 1
ATOM 1546 N N . GLY A 1 192 ? -3.037 -5.572 8.376 1.00 81.06 192 GLY A N 1
ATOM 1547 C CA . GLY A 1 192 ? -3.432 -4.836 7.175 1.00 81.06 192 GLY A CA 1
ATOM 1548 C C . GLY A 1 192 ? -4.874 -5.101 6.736 1.00 81.06 192 GLY A C 1
ATOM 1549 O O . GLY A 1 192 ? -5.262 -4.663 5.651 1.00 81.06 192 GLY A O 1
ATOM 1550 N N . GLU A 1 193 ? -5.665 -5.830 7.529 1.00 81.00 193 GLU A N 1
ATOM 1551 C CA . GLU A 1 193 ? -7.069 -6.100 7.217 1.00 81.00 193 GLU A CA 1
ATOM 1552 C C . GLU A 1 193 ? -7.905 -4.818 7.343 1.00 81.00 193 GLU A C 1
ATOM 1554 O O . GLU A 1 193 ? -7.774 -4.084 8.323 1.00 81.00 193 GLU A O 1
ATOM 1559 N N . PRO A 1 194 ? -8.740 -4.488 6.342 1.00 80.44 194 PRO A N 1
ATOM 1560 C CA . PRO A 1 194 ? -9.565 -3.292 6.399 1.00 80.44 194 PRO A CA 1
ATOM 1561 C C . PRO A 1 194 ? -10.608 -3.410 7.514 1.00 80.44 194 PRO A C 1
ATOM 1563 O O . PRO A 1 194 ? -11.180 -4.476 7.725 1.00 80.44 194 PRO A O 1
ATOM 1566 N N . ILE A 1 195 ? -10.883 -2.290 8.181 1.00 82.88 195 ILE A N 1
ATOM 1567 C CA . ILE A 1 195 ? -12.002 -2.184 9.120 1.00 82.88 195 ILE A CA 1
ATOM 1568 C C . ILE A 1 195 ? -13.289 -2.13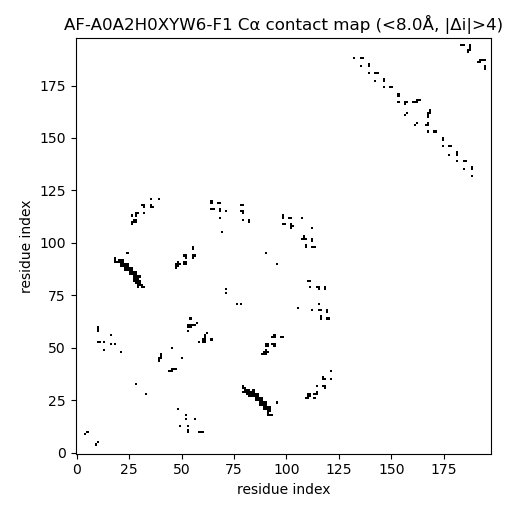1 8.298 1.00 82.88 195 ILE A C 1
ATOM 1570 O O . ILE A 1 195 ? -13.402 -1.294 7.396 1.00 82.88 195 ILE A O 1
ATOM 1574 N N . ASP A 1 196 ? -14.226 -3.019 8.607 1.00 76.44 196 ASP A N 1
ATOM 1575 C CA . ASP A 1 196 ? -15.583 -2.976 8.073 1.00 76.44 196 ASP A CA 1
ATOM 1576 C C . ASP A 1 196 ? -16.385 -1.922 8.859 1.00 76.44 196 ASP A C 1
ATOM 1578 O O . ASP A 1 196 ? -16.424 -2.009 10.087 1.00 76.44 196 ASP A O 1
ATOM 1582 N N . PRO A 1 197 ? -16.946 -0.885 8.215 1.00 68.56 197 PRO A N 1
ATOM 1583 C CA . PRO A 1 197 ? -17.736 0.138 8.901 1.00 68.56 197 PRO A CA 1
ATOM 1584 C C . PRO A 1 197 ? -19.167 -0.301 9.281 1.00 68.56 197 PRO A C 1
ATOM 1586 O O . PRO A 1 197 ? -19.915 0.564 9.737 1.00 68.56 197 PRO A O 1
ATOM 1589 N N . ASP A 1 198 ? -19.497 -1.592 9.125 1.00 55.50 198 ASP A N 1
ATOM 1590 C CA . ASP A 1 198 ? -20.845 -2.195 9.035 1.00 55.50 198 ASP A CA 1
ATOM 1591 C C . ASP A 1 198 ? -21.556 -1.987 7.678 1.00 55.50 198 ASP A C 1
ATOM 1593 O O . ASP A 1 198 ? -21.447 -0.894 7.064 1.00 55.50 198 ASP A O 1
#

Mean predicted aligned error: 9.6 Å

Secondary structure (DSSP, 8-state):
-HHHHHHHHHTT--SS---S-EEEEEEEE-HHHHHHHHHHHHHS---HHHHHHHHHSSSHHHHHHHHHHHHHHHTT--TT----EEEEEEEEHHHHHHHHHHHHHTTS-HHHHHHHHHHHHHHHHHHHHHHHHHHHHHHHHHHHHHHHHHHHHHHHHHHHH-TTSHHHHHHHHHHHHHHHHHHHHHHHHHH-PPPP--

Solvent-accessible surface area (backbone atoms only — not comparable to full-atom values): 11005 Å² total; per-residue (Å²): 116,71,70,60,55,47,47,67,66,57,66,68,59,86,82,82,74,79,62,88,50,73,40,80,50,73,37,46,30,15,70,66,32,54,52,40,50,53,50,47,35,66,73,70,68,42,52,69,32,58,51,41,46,49,50,53,34,99,42,75,62,20,55,55,51,49,52,51,45,51,52,40,58,74,67,71,54,71,85,42,62,68,65,81,44,81,48,76,46,58,31,31,51,61,33,53,47,43,41,54,54,50,16,62,76,69,73,44,52,50,36,58,52,51,27,39,51,51,43,51,51,50,53,53,52,49,54,51,50,53,53,51,50,51,52,51,52,53,50,46,51,57,52,49,56,51,47,57,55,48,52,56,50,51,51,53,38,28,75,74,62,33,70,88,28,72,67,36,48,54,49,52,54,53,50,52,54,51,53,50,50,50,52,42,50,54,45,24,75,74,72,66,50,80,73,79,91,123

Sequence (198 aa):
MKMTEDIGKNMLRPNEIIGKRSVRTTFKISEITEDSLKTIFKRDKLKPKEFFDIICSSSKASEVILGYIKKSISNGSDIYGVLNKRKTLVISKNSLHFFNQKSSELKVTRDVLFNICVISYKLLMDDILDKEKEKEQKACEIVTDFWGEAEEIEKQLTELLGEDNPVTQRFSLILIHIMNLYTAIDTKLKTGEPIDPD

Foldseek 3Di:
DVVVCCCVVVLQDPPPQCLVDKDKDKAQADPLLVVLVVCCCVPVVDAPASVLSSCLPPDPNVVVLVVQLLVCVVVVHPLRPDRDDMDIGIYHPSSVVSLVVVCVVSVHDSNSSSSSSSNSVSVVVVVVVVVVLVVLVVVLVVLVVVLVVLVVVLVVCCVVPNCPDPVSVVSVVVSVVSVVVSVQSVCCSVPVDDRDPD

Radius of gyration: 24.41 Å; Cα contacts (8 Å, |Δi|>4): 190; chains: 1; bounding box: 52×26×72 Å

Nearest PDB structures (foldseek):
  5nfd-assembly2_B  TM=9.298E-01  e=8.187E+00  Homo sapiens
  7tzb-assembly1_B  TM=5.512E-01  e=4.412E+00  Homo sapiens

pLDDT: mean 83.79, std 15.84, range [28.27, 98.0]